Protein AF-A0A5N7BDW1-F1 (afdb_monomer_lite)

InterPro domains:
  IPR002591 Type I phosphodiesterase/nucleotide pyrophosphatase/phosphate transferase [PF01663] (7-92)
  IPR017850 Alkaline-phosphatase-like, core domain superfamily [G3DSA:3.40.720.10] (3-177)
  IPR017850 Alkaline-phosphatase-like, core domain superfamily [SSF53649] (9-164)
  IPR039527 GPI ethanolamine phosphate transferase 2 [PTHR23072] (12-207)

pLDDT: mean 79.61, std 21.6, range [23.84, 98.12]

Sequence (246 aa):
MFTNCSLEGSLDTNITASALDELHRDDWSVMVLHFPGIDHIGHMSGADSHLMAFKQKQMDDIVQKIYTSLEKEAHLSSTLFIVGGDHGMDQLGGHGGRSDPEISAAMLFISPHMKSINPGYESPTTPKGNMFDYYTVIKQVDLVPTIAGLLGVPIPSDSIGVFIPGLLPFWKDMVDRVQLILGNIKHLRALLCTNHRIADISDMVPEGACSPEGVGPSSYWDNLSQKALDKDFLADLFQVKSYRSK

Radius of gyration: 21.38 Å; chains: 1; bounding box: 46×64×48 Å

Secondary structure (DSSP, 8-state):
------SSTTHHHHHHHHHHHHHT-SS-S------THHHHHHHHH-TTSHHHHHHHHHHHHHHHHHHHHHHHSGGGTTPPEEEE-S----TTS--SSSSHHHH---EEEE-GGGGGT-----SS---SSSTT-SS----GGGHHHHHHHHHTPPPPTT------GGGGGGS--HHHHHHHHHHHHHHHHHHHHH-GGGGGGGGGS-TTTTSTTTS--THHHHHHHHHHH-HHHHHHHS--------

Structure (mmCIF, N/CA/C/O backbone):
data_AF-A0A5N7BDW1-F1
#
_entry.id   AF-A0A5N7BDW1-F1
#
loop_
_atom_site.group_PDB
_atom_site.id
_atom_site.type_symbol
_atom_site.label_atom_id
_atom_site.label_alt_id
_atom_site.label_comp_id
_atom_site.label_asym_id
_atom_site.label_entity_id
_atom_site.label_seq_id
_atom_site.pdbx_PDB_ins_code
_atom_site.Cartn_x
_atom_site.Cartn_y
_atom_site.Cartn_z
_atom_site.occupancy
_atom_site.B_iso_or_equiv
_atom_site.auth_seq_id
_atom_site.auth_comp_id
_atom_site.auth_asym_id
_atom_site.auth_atom_id
_atom_site.pdbx_PDB_model_num
ATOM 1 N N . MET A 1 1 ? 18.556 29.045 -22.785 1.00 24.84 1 MET A N 1
ATOM 2 C CA . MET A 1 1 ? 17.133 28.753 -23.042 1.00 24.84 1 MET A CA 1
ATOM 3 C C . MET A 1 1 ? 16.968 27.259 -22.819 1.00 24.84 1 MET A C 1
ATOM 5 O O . MET A 1 1 ? 17.222 26.487 -23.728 1.00 24.84 1 MET A O 1
ATOM 9 N N . PHE A 1 2 ? 16.734 26.856 -21.569 1.00 24.19 2 PHE A N 1
ATOM 10 C CA . PHE A 1 2 ? 16.484 25.458 -21.221 1.00 24.19 2 PHE A CA 1
ATOM 11 C C . PHE A 1 2 ? 14.978 25.264 -21.264 1.00 24.19 2 PHE A C 1
ATOM 13 O O . PHE A 1 2 ? 14.237 25.939 -20.551 1.00 24.19 2 PHE A O 1
ATOM 20 N N . THR A 1 3 ? 14.537 24.440 -22.202 1.00 23.84 3 THR A N 1
ATOM 21 C CA . THR A 1 3 ? 13.138 24.121 -22.434 1.00 23.84 3 THR A CA 1
ATOM 22 C C . THR A 1 3 ? 12.601 23.397 -21.209 1.00 23.84 3 THR A C 1
ATOM 24 O O . THR A 1 3 ? 13.077 22.329 -20.833 1.00 23.84 3 THR A O 1
ATOM 27 N N . ASN A 1 4 ? 11.627 24.035 -20.573 1.00 29.69 4 ASN A N 1
ATOM 28 C CA . ASN A 1 4 ? 10.822 23.491 -19.499 1.00 29.69 4 ASN A CA 1
ATOM 29 C C . ASN A 1 4 ? 10.109 22.241 -20.043 1.00 29.69 4 ASN A C 1
ATOM 31 O O . ASN A 1 4 ? 9.251 22.359 -20.919 1.00 29.69 4 ASN A O 1
ATOM 35 N N . CYS A 1 5 ? 10.497 21.048 -19.586 1.00 34.50 5 CYS A N 1
ATOM 36 C CA . CYS A 1 5 ? 9.789 19.810 -19.901 1.00 34.50 5 CYS A CA 1
ATOM 37 C C . CYS A 1 5 ? 8.516 19.761 -19.042 1.00 34.50 5 CYS A C 1
ATOM 39 O O . CYS A 1 5 ? 8.424 19.065 -18.037 1.00 34.50 5 CYS A O 1
ATOM 41 N N . SER A 1 6 ? 7.551 20.606 -19.396 1.00 36.50 6 SER A N 1
ATOM 42 C CA . SER A 1 6 ? 6.242 20.724 -18.756 1.00 36.50 6 SER A CA 1
ATOM 43 C C . SER A 1 6 ? 5.209 19.863 -19.481 1.00 36.50 6 SER A C 1
ATOM 45 O O . SER A 1 6 ? 4.187 20.387 -19.916 1.00 36.50 6 SER A O 1
ATOM 47 N N . LEU A 1 7 ? 5.471 18.563 -19.659 1.00 40.66 7 LEU A N 1
ATOM 48 C CA . LEU A 1 7 ? 4.503 17.674 -20.322 1.00 40.66 7 LEU A CA 1
ATOM 49 C C . LEU A 1 7 ? 3.941 16.533 -19.460 1.00 40.66 7 LEU A C 1
ATOM 51 O O . LEU A 1 7 ? 2.940 15.956 -19.855 1.00 40.66 7 LEU A O 1
ATOM 55 N N . GLU A 1 8 ? 4.424 16.323 -18.230 1.00 44.78 8 GLU A N 1
ATOM 56 C CA . GLU A 1 8 ? 3.825 15.352 -17.279 1.00 44.78 8 GLU A CA 1
ATOM 57 C C . GLU A 1 8 ? 3.753 15.839 -15.824 1.00 44.78 8 GLU A C 1
ATOM 59 O O . GLU A 1 8 ? 3.240 15.159 -14.938 1.00 44.78 8 GLU A O 1
ATOM 64 N N . GLY A 1 9 ? 4.218 17.061 -15.563 1.00 49.31 9 GLY A N 1
ATOM 65 C CA . GLY A 1 9 ? 4.138 17.689 -14.247 1.00 49.31 9 GLY A CA 1
ATOM 66 C C . GLY A 1 9 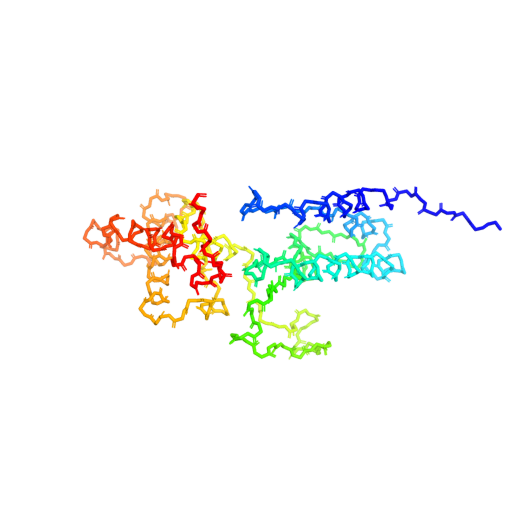? 2.739 18.177 -13.852 1.00 49.31 9 GLY A C 1
ATOM 67 O O . GLY A 1 9 ? 2.625 18.792 -12.800 1.00 49.31 9 GLY A O 1
ATOM 68 N N . SER A 1 10 ? 1.687 17.969 -14.655 1.00 66.94 10 SER A N 1
ATOM 69 C CA . SER A 1 10 ? 0.341 18.496 -14.369 1.00 66.94 10 SER A CA 1
ATOM 70 C C . SER A 1 10 ? -0.590 17.483 -13.702 1.00 66.94 10 SER A C 1
ATOM 72 O O . SER A 1 10 ? -1.275 17.852 -12.753 1.00 66.94 10 SER A O 1
ATOM 74 N N . LEU A 1 11 ? -0.611 16.219 -14.141 1.00 83.88 11 LEU A N 1
ATOM 75 C CA . LEU A 1 11 ? -1.581 15.246 -13.628 1.00 83.88 11 LEU A CA 1
ATOM 76 C C . LEU A 1 11 ? -1.271 14.850 -12.182 1.00 83.88 11 LEU A C 1
ATOM 78 O O . LEU A 1 11 ? -2.100 15.080 -11.307 1.00 83.88 11 LEU A O 1
ATOM 82 N N . ASP A 1 12 ? -0.057 14.368 -11.909 1.00 91.56 12 ASP A N 1
ATOM 83 C CA . ASP A 1 12 ? 0.344 13.995 -10.545 1.00 91.56 12 ASP A CA 1
ATOM 84 C C . ASP A 1 12 ? 0.305 15.195 -9.593 1.00 91.56 12 ASP A C 1
ATOM 86 O O . ASP A 1 12 ? -0.042 15.051 -8.423 1.00 91.56 12 ASP A O 1
ATOM 90 N N . THR A 1 13 ? 0.594 16.401 -10.089 1.00 91.56 13 THR A N 1
ATOM 91 C CA . THR A 1 13 ? 0.483 17.635 -9.298 1.00 91.56 13 THR A CA 1
ATOM 92 C C . THR A 1 13 ? -0.968 17.954 -8.953 1.00 91.56 13 THR A C 1
ATOM 94 O O . THR A 1 13 ? -1.250 18.292 -7.806 1.00 91.56 13 THR A O 1
ATOM 97 N N . ASN A 1 14 ? -1.900 17.803 -9.898 1.00 92.44 14 ASN A N 1
ATOM 98 C CA . ASN A 1 14 ? -3.327 18.007 -9.646 1.00 92.44 14 ASN A CA 1
ATOM 99 C C . ASN A 1 14 ? -3.883 16.963 -8.670 1.00 92.44 14 ASN A C 1
ATOM 101 O O . ASN A 1 14 ? -4.654 17.312 -7.775 1.00 92.44 14 ASN A O 1
ATOM 105 N N . ILE A 1 15 ? -3.464 15.702 -8.808 1.00 94.69 15 ILE A N 1
ATOM 106 C CA . ILE A 1 15 ? -3.823 14.626 -7.875 1.00 94.69 15 ILE A CA 1
ATOM 107 C C . ILE A 1 15 ? -3.263 14.937 -6.489 1.00 94.69 15 ILE A C 1
ATOM 109 O O . ILE A 1 15 ? -3.991 14.845 -5.509 1.00 94.69 15 ILE A O 1
ATOM 113 N N . THR A 1 16 ? -2.008 15.384 -6.407 1.00 95.50 16 THR A N 1
ATOM 114 C CA . THR A 1 16 ? -1.381 15.784 -5.141 1.00 95.50 16 THR A CA 1
ATOM 115 C C . THR A 1 16 ? -2.141 16.931 -4.485 1.00 95.50 16 THR A C 1
ATOM 117 O O . THR A 1 16 ? -2.438 16.849 -3.301 1.00 95.50 16 THR A O 1
ATOM 120 N N . ALA A 1 17 ? -2.476 17.988 -5.228 1.00 94.81 17 ALA A N 1
ATOM 121 C CA . ALA A 1 17 ? -3.223 19.122 -4.689 1.00 94.81 17 ALA A CA 1
ATOM 122 C C . ALA A 1 17 ? -4.596 18.683 -4.158 1.00 94.81 17 ALA A C 1
ATOM 124 O O . ALA A 1 17 ? -4.924 18.964 -3.011 1.00 94.81 17 ALA A O 1
ATOM 125 N N . SER A 1 18 ? -5.336 17.903 -4.952 1.00 94.94 18 SER A N 1
ATOM 126 C CA . SER A 1 18 ? -6.651 17.382 -4.556 1.00 94.94 18 SER A CA 1
ATOM 127 C C . SER A 1 18 ? -6.562 16.479 -3.325 1.00 94.94 18 SER A C 1
ATOM 129 O O . SER A 1 18 ? -7.391 16.578 -2.428 1.00 94.94 18 SER A O 1
ATOM 131 N N . ALA A 1 19 ? -5.541 15.619 -3.258 1.00 96.12 19 ALA A N 1
ATOM 132 C CA . ALA A 1 19 ? -5.315 14.744 -2.116 1.00 96.12 19 ALA A CA 1
ATOM 133 C C . ALA A 1 19 ? -5.014 15.547 -0.847 1.00 96.12 19 ALA A C 1
ATOM 135 O O . ALA A 1 19 ? -5.595 15.274 0.194 1.00 96.12 19 ALA A O 1
ATOM 136 N N . LEU A 1 20 ? -4.135 16.552 -0.922 1.00 96.56 20 LEU A N 1
ATOM 137 C CA . LEU A 1 20 ? -3.800 17.378 0.239 1.00 96.56 20 LEU A CA 1
ATOM 138 C C . LEU A 1 20 ? -5.007 18.168 0.754 1.00 96.56 20 LEU A C 1
ATOM 140 O O . LEU A 1 20 ? -5.185 18.248 1.965 1.00 96.56 20 LEU A O 1
ATOM 144 N N . ASP A 1 21 ? -5.853 18.679 -0.142 1.00 95.69 21 ASP A N 1
ATOM 145 C CA . ASP A 1 21 ? -7.100 19.345 0.241 1.00 95.69 21 ASP A CA 1
ATOM 146 C C . ASP A 1 21 ? -8.083 18.370 0.915 1.00 95.69 21 ASP A C 1
ATOM 148 O O . ASP A 1 21 ? -8.693 18.704 1.931 1.00 95.69 21 ASP A O 1
ATOM 152 N N . GLU A 1 22 ? -8.215 17.150 0.388 1.00 96.50 22 GLU A N 1
ATOM 153 C CA . GLU A 1 22 ? -9.136 16.133 0.908 1.00 96.50 22 GLU A CA 1
ATOM 154 C C . GLU A 1 22 ? -8.684 15.551 2.258 1.00 96.50 22 GLU A C 1
ATOM 156 O O . GLU A 1 22 ? -9.516 15.213 3.097 1.00 96.50 22 GLU A O 1
ATOM 161 N N . LEU A 1 23 ? -7.375 15.498 2.534 1.00 96.00 23 LEU A N 1
ATOM 162 C CA . LEU A 1 23 ? -6.853 15.070 3.840 1.00 96.00 23 LEU A CA 1
ATOM 163 C C . LEU A 1 23 ? -7.320 15.986 4.987 1.00 96.00 23 LEU A C 1
ATOM 165 O O . LEU A 1 23 ? -7.401 15.540 6.127 1.00 96.00 23 LEU A O 1
ATOM 169 N N . HIS A 1 24 ? -7.689 17.239 4.716 1.00 95.12 24 HIS A N 1
ATOM 170 C CA . HIS A 1 24 ? -8.261 18.118 5.741 1.00 95.12 24 HIS A CA 1
ATOM 171 C C . HIS A 1 24 ? -9.719 17.788 6.097 1.00 95.12 24 HIS A C 1
ATOM 173 O O . HIS A 1 24 ? -10.243 18.341 7.065 1.00 95.12 24 HIS A O 1
ATOM 179 N N . ARG A 1 25 ? -10.384 16.915 5.334 1.00 92.75 25 ARG A N 1
ATOM 180 C CA . ARG A 1 25 ? -11.758 16.473 5.596 1.00 92.75 25 ARG A CA 1
ATOM 181 C C . ARG A 1 25 ? -11.769 15.159 6.370 1.00 92.75 25 ARG A C 1
ATOM 183 O O . ARG A 1 25 ? -10.856 14.344 6.241 1.00 92.75 25 ARG A O 1
ATOM 190 N N . ASP A 1 26 ? -12.799 14.974 7.187 1.00 91.94 26 ASP A N 1
ATOM 191 C CA . ASP A 1 26 ? -13.012 13.813 8.059 1.00 91.94 26 ASP A CA 1
ATOM 192 C C . ASP A 1 26 ? -14.224 12.957 7.636 1.00 91.94 26 ASP A C 1
ATOM 194 O O . ASP A 1 26 ? -14.698 12.112 8.395 1.00 91.94 26 ASP A O 1
ATOM 198 N N . ASP A 1 27 ? -14.725 13.159 6.415 1.00 89.44 27 ASP A N 1
ATOM 199 C CA . ASP A 1 27 ? -15.930 12.529 5.867 1.00 89.44 27 ASP A CA 1
ATOM 200 C C . ASP A 1 27 ? -15.652 11.306 4.977 1.00 89.44 27 ASP A C 1
ATOM 202 O O . ASP A 1 27 ? -16.590 10.644 4.520 1.00 89.44 27 ASP A O 1
ATOM 206 N N . TRP A 1 28 ? -14.382 10.949 4.773 1.00 90.62 28 TRP A N 1
ATOM 207 C CA . TRP A 1 28 ? -13.973 9.752 4.045 1.00 90.62 28 TRP A CA 1
ATOM 208 C C . TRP A 1 28 ? -13.469 8.651 4.984 1.00 90.62 28 TRP A C 1
ATOM 210 O O . TRP A 1 28 ? -12.849 8.890 6.016 1.00 90.62 28 TRP A O 1
ATOM 220 N N . SER A 1 29 ? -13.723 7.398 4.600 1.00 84.75 29 SER A N 1
ATOM 221 C CA . SER A 1 29 ? -13.159 6.213 5.271 1.00 84.75 29 SER A CA 1
ATOM 222 C C . SER A 1 29 ? -12.118 5.488 4.416 1.00 84.75 29 SER A C 1
ATOM 224 O O . SER A 1 29 ? -11.314 4.724 4.939 1.00 84.75 29 SER A O 1
ATOM 226 N N . VAL A 1 30 ? -12.130 5.719 3.097 1.00 90.56 30 VAL A N 1
ATOM 227 C CA . VAL A 1 30 ? -11.169 5.165 2.135 1.00 90.56 30 VAL A CA 1
ATOM 228 C C . VAL A 1 30 ? -10.873 6.212 1.066 1.00 90.56 30 VAL A C 1
ATOM 230 O O . VAL A 1 30 ? -11.795 6.801 0.506 1.00 90.56 30 VAL A O 1
ATOM 233 N N . MET A 1 31 ? -9.591 6.391 0.748 1.00 94.56 31 MET A N 1
ATOM 234 C CA . MET A 1 31 ? -9.111 7.229 -0.349 1.00 94.56 31 MET A CA 1
ATOM 235 C C . MET A 1 31 ? -8.187 6.401 -1.245 1.00 94.56 31 MET A C 1
ATOM 237 O O . MET A 1 31 ? -7.290 5.719 -0.751 1.00 94.56 31 MET A O 1
ATOM 241 N N . VAL A 1 32 ? -8.399 6.463 -2.561 1.00 95.94 32 VAL A N 1
ATOM 242 C CA . VAL A 1 32 ? -7.556 5.787 -3.557 1.00 95.94 32 VAL A CA 1
ATOM 243 C C . VAL A 1 32 ? -6.961 6.838 -4.481 1.00 95.94 32 VAL A C 1
ATOM 245 O O . VAL A 1 32 ? -7.690 7.590 -5.124 1.00 95.94 32 VAL A O 1
ATOM 248 N N . LEU A 1 33 ? -5.632 6.877 -4.545 1.00 96.38 33 LEU A N 1
ATOM 249 C CA . LEU A 1 33 ? -4.870 7.798 -5.381 1.00 96.38 33 LEU A CA 1
ATOM 250 C C . LEU A 1 33 ? -4.056 6.985 -6.385 1.00 96.38 33 LEU A C 1
ATOM 252 O O . LEU A 1 33 ? -3.370 6.040 -6.003 1.00 96.38 33 LEU A O 1
ATOM 256 N N . HIS A 1 34 ? -4.123 7.356 -7.660 1.00 95.88 34 HIS A N 1
ATOM 257 C CA . HIS A 1 34 ? -3.405 6.677 -8.734 1.00 95.88 34 HIS A CA 1
ATOM 258 C C . HIS A 1 34 ? -2.509 7.675 -9.465 1.00 95.88 34 HIS A C 1
ATOM 260 O O . HIS A 1 34 ? -3.013 8.625 -10.053 1.00 95.88 34 HIS A O 1
ATOM 266 N N . PHE A 1 35 ? -1.196 7.453 -9.435 1.00 95.69 35 PHE A N 1
ATOM 267 C CA . PHE 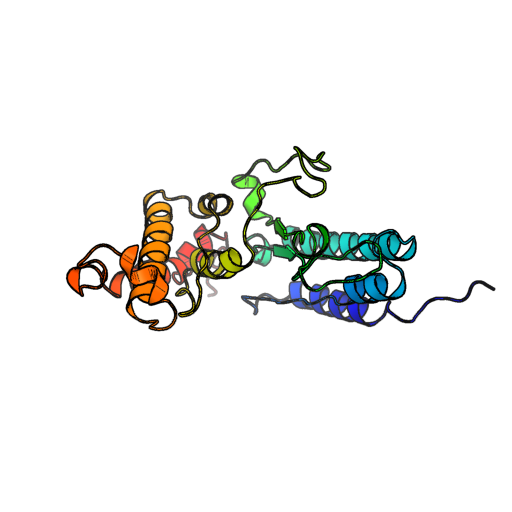A 1 35 ? -0.196 8.345 -10.025 1.00 95.69 35 PHE A CA 1
ATOM 268 C C . PHE A 1 35 ? 0.469 7.662 -11.232 1.00 95.69 35 PHE A C 1
ATOM 270 O O . PHE A 1 35 ? 1.361 6.836 -11.035 1.00 95.69 35 PHE A O 1
ATOM 277 N N . PRO A 1 36 ? 0.066 7.971 -12.478 1.00 94.31 36 PRO A N 1
ATOM 278 C CA . PRO A 1 36 ? 0.563 7.268 -13.666 1.00 94.31 36 PRO A CA 1
ATOM 279 C C . PRO A 1 36 ? 1.970 7.699 -14.104 1.00 94.31 36 PRO A C 1
ATOM 281 O O . PRO A 1 36 ? 2.561 7.092 -14.993 1.00 94.31 36 PRO A O 1
ATOM 284 N N . GLY A 1 37 ? 2.524 8.774 -13.538 1.00 93.38 37 GLY A N 1
ATOM 285 C CA . GLY A 1 37 ? 3.713 9.391 -14.113 1.00 93.38 37 GLY A CA 1
ATOM 286 C C . GLY A 1 37 ? 5.001 8.557 -14.028 1.00 93.38 37 GLY A C 1
ATOM 287 O O . GLY A 1 37 ? 5.887 8.769 -14.850 1.00 93.38 37 GLY A O 1
ATOM 288 N N . ILE A 1 38 ? 5.152 7.646 -13.054 1.00 93.94 38 ILE A N 1
ATOM 289 C CA . ILE A 1 38 ? 6.326 6.747 -13.021 1.00 93.94 38 ILE A CA 1
ATOM 290 C C . ILE A 1 38 ? 6.312 5.813 -14.233 1.00 93.94 38 ILE A C 1
ATOM 292 O O . ILE A 1 38 ? 7.341 5.668 -14.890 1.00 93.94 38 ILE A O 1
ATOM 296 N N . ASP A 1 39 ? 5.155 5.229 -14.545 1.00 94.81 39 ASP A N 1
ATOM 297 C CA . ASP A 1 39 ? 5.005 4.301 -15.664 1.00 94.81 39 ASP A CA 1
ATOM 298 C C . ASP A 1 39 ? 5.300 4.990 -17.003 1.00 94.81 39 ASP A C 1
ATOM 300 O O . ASP A 1 39 ? 6.122 4.525 -17.794 1.00 94.81 39 ASP A O 1
ATOM 304 N N . HIS A 1 40 ? 4.739 6.185 -17.204 1.00 93.94 40 HIS A N 1
ATOM 305 C CA . HIS A 1 40 ? 4.934 6.939 -18.439 1.00 93.94 40 HIS A CA 1
ATOM 306 C C . HIS A 1 40 ? 6.408 7.309 -18.685 1.00 93.94 40 HIS A C 1
ATOM 308 O O . HIS A 1 40 ? 6.945 7.038 -19.764 1.00 93.94 40 HIS A O 1
ATOM 314 N N . ILE A 1 41 ? 7.099 7.857 -17.676 1.00 94.12 41 ILE A N 1
ATOM 315 C CA . ILE A 1 41 ? 8.536 8.161 -17.780 1.00 94.12 41 ILE A CA 1
ATOM 316 C C . ILE A 1 41 ? 9.354 6.888 -18.011 1.00 94.12 41 ILE A C 1
ATOM 318 O O . ILE A 1 41 ? 10.318 6.906 -18.786 1.00 94.12 41 ILE A O 1
ATOM 322 N N . GLY A 1 42 ? 8.966 5.790 -17.366 1.00 94.81 42 GLY A N 1
ATOM 323 C CA . GLY A 1 42 ? 9.574 4.481 -17.538 1.00 94.81 42 GLY A CA 1
ATOM 324 C C . GLY A 1 42 ? 9.500 3.985 -18.978 1.00 94.81 42 GLY A C 1
ATOM 325 O O . GLY A 1 42 ? 10.541 3.745 -19.587 1.00 94.81 42 GLY A O 1
ATOM 326 N N . HIS A 1 43 ? 8.308 3.952 -19.571 1.00 95.19 43 HIS A N 1
ATOM 327 C CA . HIS A 1 43 ? 8.113 3.613 -20.982 1.00 95.19 43 HIS A CA 1
ATOM 328 C C . HIS A 1 43 ? 8.872 4.528 -21.945 1.00 95.19 43 HIS A C 1
ATOM 330 O O . HIS A 1 43 ? 9.388 4.078 -22.967 1.00 95.19 43 HIS A O 1
ATOM 336 N N . MET A 1 44 ? 8.937 5.825 -21.642 1.00 93.81 44 MET A N 1
ATOM 337 C CA . MET A 1 44 ? 9.594 6.797 -22.511 1.00 93.81 44 MET A CA 1
ATOM 338 C C . MET A 1 44 ? 11.119 6.694 -22.510 1.00 93.81 44 MET A C 1
ATOM 340 O O . MET A 1 44 ? 11.750 7.027 -23.514 1.00 93.81 44 MET A O 1
ATOM 344 N N . SER A 1 45 ? 11.724 6.342 -21.375 1.00 93.19 45 SER A N 1
ATOM 345 C CA . SER A 1 45 ? 13.162 6.558 -21.166 1.00 93.19 45 SER A CA 1
ATOM 346 C C . SER A 1 45 ? 13.922 5.392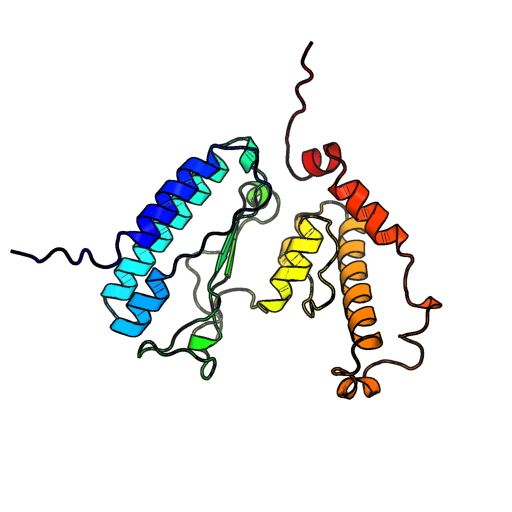 -20.539 1.00 93.19 45 SER A C 1
ATOM 348 O O . SER A 1 45 ? 15.152 5.442 -20.511 1.00 93.19 45 SER A O 1
ATOM 350 N N . GLY A 1 46 ? 13.226 4.348 -20.093 1.00 93.94 46 GLY A N 1
ATOM 351 C CA . GLY A 1 46 ? 13.788 3.218 -19.361 1.00 93.94 46 GLY A CA 1
ATOM 352 C C . GLY A 1 46 ? 13.906 3.472 -17.857 1.00 93.94 46 GLY A C 1
ATOM 353 O O . GLY A 1 46 ? 13.944 4.616 -17.393 1.00 93.94 46 GLY A O 1
ATOM 354 N N . ALA A 1 47 ? 13.987 2.387 -17.085 1.00 92.38 47 ALA A N 1
ATOM 355 C CA . ALA A 1 47 ? 14.035 2.439 -15.622 1.00 92.38 47 ALA A CA 1
ATOM 356 C C . ALA A 1 47 ? 15.328 3.077 -15.070 1.00 92.38 47 ALA A C 1
ATOM 358 O O . ALA A 1 47 ? 15.298 3.709 -14.018 1.00 92.38 47 ALA A O 1
ATOM 359 N N . ASP A 1 48 ? 16.442 2.978 -15.801 1.00 92.69 48 ASP A N 1
ATOM 360 C CA . ASP A 1 48 ? 17.750 3.511 -15.380 1.00 92.69 48 ASP A CA 1
ATOM 361 C C . ASP A 1 48 ? 18.010 4.947 -15.880 1.00 92.69 48 ASP A C 1
ATOM 363 O O . ASP A 1 48 ? 19.128 5.470 -15.812 1.00 92.69 48 ASP A O 1
ATOM 367 N N . SER A 1 49 ? 16.990 5.611 -16.428 1.00 94.19 49 SER A N 1
ATOM 368 C CA . SER A 1 49 ? 17.145 6.947 -16.990 1.00 94.19 49 SER A CA 1
ATOM 369 C C . SER A 1 49 ? 17.281 8.023 -15.911 1.00 94.19 49 SER A C 1
ATOM 371 O O . SER A 1 49 ? 16.699 7.960 -14.827 1.00 94.19 49 SER A O 1
ATOM 373 N N . HIS A 1 50 ? 17.991 9.105 -16.239 1.00 94.38 50 HIS A N 1
ATOM 374 C CA . HIS A 1 50 ? 18.035 10.289 -15.374 1.00 94.38 50 HIS A CA 1
ATOM 375 C C . HIS A 1 50 ? 16.637 10.889 -15.123 1.00 94.38 50 HIS A C 1
ATOM 377 O O . HIS A 1 50 ? 16.405 11.468 -14.063 1.00 94.38 50 HIS A O 1
ATOM 383 N N . LEU A 1 51 ? 15.704 10.742 -16.075 1.00 93.94 51 LEU A N 1
ATOM 384 C CA . LEU A 1 51 ? 14.321 11.201 -15.931 1.00 93.94 51 LEU A CA 1
ATOM 385 C C . LEU A 1 51 ? 13.573 10.380 -14.877 1.00 93.94 51 LEU A C 1
ATOM 387 O O . LEU A 1 51 ? 12.826 10.959 -14.086 1.00 93.94 51 LEU A O 1
ATOM 391 N N . MET A 1 52 ? 13.823 9.068 -14.809 1.00 94.81 52 MET A N 1
ATOM 392 C CA . MET A 1 52 ? 13.244 8.194 -13.790 1.00 94.81 52 MET A CA 1
ATOM 393 C C . MET A 1 52 ? 13.658 8.635 -12.385 1.00 94.81 52 MET A C 1
ATOM 395 O O . MET A 1 52 ? 12.806 8.761 -11.511 1.00 94.81 52 MET A O 1
ATOM 399 N N . ALA A 1 53 ? 14.933 8.973 -12.171 1.00 94.50 53 ALA A N 1
ATOM 400 C CA . ALA A 1 53 ? 15.404 9.453 -10.870 1.00 94.50 53 ALA A CA 1
ATOM 401 C C . ALA A 1 53 ? 14.684 10.740 -10.418 1.00 94.50 53 ALA A C 1
ATOM 403 O O . ALA A 1 53 ? 14.245 10.843 -9.270 1.00 94.50 53 ALA A O 1
ATOM 404 N N . PHE A 1 54 ? 14.498 11.713 -11.322 1.00 94.88 54 PHE A N 1
ATOM 405 C CA . PHE A 1 54 ? 13.718 12.919 -11.018 1.00 94.88 54 PHE A CA 1
ATOM 406 C C . PHE A 1 54 ? 12.257 12.592 -10.698 1.00 94.88 54 PHE A C 1
ATOM 408 O O . PHE A 1 54 ? 11.675 13.183 -9.785 1.00 94.88 54 PHE A O 1
ATOM 415 N N . LYS A 1 55 ? 11.668 11.634 -11.419 1.00 94.56 55 LYS A N 1
ATOM 416 C CA . LYS A 1 55 ? 10.278 11.236 -11.219 1.00 94.56 55 LYS A CA 1
ATOM 417 C C . LYS A 1 55 ? 10.061 10.485 -9.906 1.00 94.56 55 LYS A C 1
ATOM 419 O O . LYS A 1 55 ? 9.129 10.800 -9.172 1.00 94.56 55 LYS A O 1
ATOM 424 N N . GLN A 1 56 ? 10.953 9.563 -9.560 1.00 95.06 56 GLN A N 1
ATOM 425 C CA . GLN A 1 56 ? 10.957 8.882 -8.266 1.00 95.06 56 GLN A CA 1
ATOM 426 C C . GLN A 1 56 ? 11.114 9.880 -7.117 1.00 95.06 56 GLN A C 1
ATOM 428 O O . GLN A 1 56 ? 10.406 9.767 -6.119 1.00 95.06 56 GLN A O 1
ATOM 433 N N . LYS A 1 57 ? 11.958 10.912 -7.278 1.00 96.19 57 LYS A N 1
ATOM 434 C CA . LYS A 1 57 ? 12.081 11.967 -6.266 1.00 96.19 57 LYS A CA 1
ATOM 435 C C . LYS A 1 57 ? 10.788 12.766 -6.091 1.00 96.19 57 LYS A C 1
ATOM 437 O O . LYS A 1 57 ? 10.409 13.064 -4.963 1.00 96.19 57 LYS A O 1
ATOM 442 N N . GLN A 1 58 ? 10.082 13.068 -7.182 1.00 95.69 58 GLN A N 1
ATOM 443 C CA . GLN A 1 58 ? 8.759 13.691 -7.101 1.00 95.69 58 GLN A CA 1
ATOM 444 C C . GLN A 1 58 ? 7.772 12.815 -6.313 1.00 95.69 58 GLN A C 1
ATOM 446 O O . GLN A 1 58 ? 7.033 13.338 -5.481 1.00 95.69 58 GLN A O 1
ATOM 451 N N . MET A 1 59 ? 7.761 11.500 -6.551 1.00 96.12 59 MET A N 1
ATOM 452 C CA . MET A 1 59 ? 6.871 10.584 -5.832 1.00 96.12 59 MET A CA 1
ATOM 453 C C . MET A 1 59 ? 7.221 10.459 -4.347 1.00 96.12 59 MET A C 1
ATOM 455 O O . MET A 1 59 ? 6.318 10.484 -3.513 1.00 96.12 59 MET A O 1
ATOM 459 N N . ASP A 1 60 ? 8.509 10.402 -4.011 1.00 96.94 60 ASP A N 1
ATOM 460 C CA . ASP A 1 60 ? 9.009 10.452 -2.631 1.00 96.94 60 ASP A CA 1
ATOM 461 C C . ASP A 1 60 ? 8.523 11.719 -1.899 1.00 96.94 60 ASP A C 1
ATOM 463 O O . ASP A 1 60 ? 7.956 11.637 -0.808 1.00 96.94 60 ASP A O 1
ATOM 467 N N . ASP A 1 61 ? 8.620 12.889 -2.543 1.00 97.56 61 ASP A N 1
ATOM 468 C CA . ASP A 1 61 ? 8.127 14.154 -1.982 1.00 97.56 61 ASP A CA 1
ATOM 469 C C . ASP A 1 61 ? 6.600 14.147 -1.763 1.00 97.56 61 ASP A C 1
ATOM 471 O O . ASP A 1 61 ? 6.101 14.743 -0.804 1.00 97.56 61 ASP A O 1
ATOM 475 N N . ILE A 1 62 ? 5.833 13.495 -2.644 1.00 96.81 62 ILE A N 1
ATOM 476 C CA . ILE A 1 62 ? 4.373 13.353 -2.505 1.00 96.81 62 ILE A CA 1
ATOM 477 C C . ILE A 1 62 ? 4.036 12.455 -1.311 1.00 96.81 62 ILE A C 1
ATOM 479 O O . ILE A 1 62 ? 3.221 12.843 -0.470 1.00 96.81 62 ILE A O 1
ATOM 483 N N . VAL A 1 63 ? 4.691 11.295 -1.195 1.00 97.69 63 VAL A N 1
ATOM 484 C CA . VAL A 1 63 ? 4.522 10.374 -0.060 1.00 97.69 63 VAL A CA 1
ATOM 485 C C . VAL A 1 63 ? 4.841 11.085 1.254 1.00 97.69 63 VAL A C 1
ATOM 487 O O . VAL A 1 63 ? 4.054 11.001 2.200 1.00 97.69 63 VAL A O 1
ATOM 490 N N . GLN A 1 64 ? 5.934 11.853 1.301 1.00 97.94 64 GLN A N 1
ATOM 491 C CA . GLN A 1 64 ? 6.311 12.633 2.478 1.00 97.94 64 GLN A CA 1
ATOM 492 C C . GLN A 1 64 ? 5.233 13.654 2.864 1.00 97.94 64 GLN A C 1
ATOM 494 O O . GLN A 1 64 ? 4.900 13.773 4.046 1.00 97.94 64 GLN A O 1
ATOM 499 N N . LYS A 1 65 ? 4.672 14.389 1.896 1.00 98.12 65 LYS A N 1
ATOM 500 C CA . LYS A 1 65 ? 3.613 15.379 2.152 1.00 98.12 65 LYS A CA 1
ATOM 501 C C . LYS A 1 65 ? 2.348 14.728 2.704 1.00 98.12 65 LYS A C 1
ATOM 503 O O . LYS A 1 65 ? 1.846 15.199 3.720 1.00 98.12 65 LYS A O 1
ATOM 508 N N . ILE A 1 66 ? 1.881 13.641 2.084 1.00 98.12 66 ILE A N 1
ATOM 509 C CA . ILE A 1 66 ? 0.695 12.904 2.544 1.00 98.12 66 ILE A CA 1
ATOM 510 C C . ILE A 1 66 ? 0.921 12.403 3.968 1.00 98.12 66 ILE A C 1
ATOM 512 O O . ILE A 1 66 ? 0.132 12.712 4.856 1.00 98.12 66 ILE A O 1
ATOM 516 N N . TYR A 1 67 ? 2.030 11.701 4.217 1.00 97.50 67 TYR A N 1
ATOM 517 C CA . TYR A 1 67 ? 2.321 11.154 5.540 1.00 97.50 67 TYR A CA 1
ATOM 518 C C . TYR A 1 67 ? 2.449 12.250 6.610 1.00 97.50 67 TYR A C 1
ATOM 520 O O . TYR A 1 67 ? 1.931 12.099 7.713 1.00 97.50 67 TYR A O 1
ATOM 528 N N . THR A 1 68 ? 3.050 13.393 6.268 1.00 97.75 68 THR A N 1
ATOM 529 C CA . THR A 1 68 ? 3.118 14.559 7.164 1.00 97.75 68 THR A CA 1
ATOM 530 C C . THR A 1 68 ? 1.726 15.080 7.531 1.00 97.75 68 THR A C 1
ATOM 532 O O . THR A 1 68 ? 1.514 15.485 8.674 1.00 97.75 68 THR A O 1
ATOM 535 N N . SER A 1 69 ? 0.770 15.084 6.598 1.00 97.00 69 SER A N 1
ATOM 536 C CA . SER A 1 69 ? -0.621 15.442 6.902 1.00 97.00 69 SER A CA 1
ATOM 537 C C . SER A 1 69 ? -1.268 14.422 7.841 1.00 97.00 69 SER A C 1
ATOM 539 O O . SER A 1 69 ? -1.906 14.832 8.807 1.00 97.00 69 SER A O 1
ATOM 541 N N . LEU A 1 70 ? -1.026 13.117 7.647 1.00 96.31 70 LEU A N 1
ATOM 542 C CA . LEU A 1 70 ? -1.523 12.074 8.562 1.00 96.31 70 LEU A CA 1
ATOM 543 C C . LEU A 1 70 ? -1.015 12.259 9.999 1.00 96.31 70 LEU A C 1
ATOM 545 O O . LEU A 1 70 ? -1.726 11.960 10.954 1.00 96.31 70 LEU A O 1
ATOM 549 N N . GLU A 1 71 ? 0.221 12.736 10.167 1.00 95.38 71 GLU A N 1
ATOM 550 C CA . GLU A 1 71 ? 0.795 13.007 11.490 1.00 95.38 71 GLU A CA 1
ATOM 551 C C . GLU A 1 71 ? 0.254 14.284 12.145 1.00 95.38 71 GLU A C 1
ATOM 553 O O . GLU A 1 71 ? 0.241 14.377 13.374 1.00 95.38 71 GLU A O 1
ATOM 558 N N . LYS A 1 72 ? -0.146 15.281 11.349 1.00 95.81 72 LYS A N 1
ATOM 559 C CA . LYS A 1 72 ? -0.604 16.589 11.841 1.00 95.81 72 LYS A CA 1
ATOM 560 C C . LYS A 1 72 ? -2.087 16.608 12.178 1.00 95.81 72 LYS A C 1
ATOM 562 O O . LYS A 1 72 ? -2.473 17.242 13.159 1.00 95.81 72 LYS A O 1
ATOM 567 N N . GLU A 1 73 ? -2.898 15.951 11.363 1.00 93.81 73 GLU A N 1
ATOM 568 C CA . GLU A 1 73 ? -4.348 15.976 11.491 1.00 93.81 73 GLU A CA 1
ATOM 569 C C . GLU A 1 73 ? -4.812 14.887 12.464 1.00 93.81 73 GLU A C 1
ATOM 571 O O . GLU A 1 73 ? -4.597 13.692 12.253 1.00 93.81 73 GLU A O 1
ATOM 576 N N . ALA A 1 74 ? -5.449 15.291 13.565 1.00 92.31 74 ALA A N 1
ATOM 577 C CA . ALA A 1 74 ? -5.781 14.376 14.658 1.00 92.31 74 ALA A CA 1
ATOM 578 C C . ALA A 1 74 ? -6.709 13.227 14.218 1.00 92.31 74 ALA A C 1
ATOM 580 O O . ALA A 1 74 ? -6.534 12.093 14.678 1.00 92.31 74 ALA A O 1
ATOM 581 N N . HIS A 1 75 ? -7.649 13.497 13.302 1.00 92.94 75 HIS A N 1
ATOM 582 C CA . HIS A 1 75 ? -8.566 12.491 12.754 1.00 92.94 75 HIS A CA 1
ATOM 583 C C . HIS A 1 75 ? -7.861 11.444 11.884 1.00 92.94 75 HIS A C 1
ATOM 585 O O . HIS A 1 75 ? -8.400 10.360 11.694 1.00 92.94 75 HIS A O 1
ATOM 591 N N . LEU A 1 76 ? -6.639 11.723 11.416 1.00 94.19 76 LEU A N 1
ATOM 592 C CA . LEU A 1 76 ? -5.861 10.835 10.548 1.00 94.19 76 LEU A CA 1
ATOM 593 C C . LEU A 1 76 ? -4.784 10.030 11.273 1.00 94.19 76 LEU A C 1
ATOM 595 O O . LEU A 1 76 ? -4.161 9.169 10.651 1.00 94.19 76 LEU A O 1
ATOM 599 N N . SER A 1 77 ? -4.592 10.242 12.580 1.00 91.19 77 SER A N 1
ATOM 600 C CA . SER A 1 77 ? -3.571 9.572 13.415 1.00 91.19 77 SER A CA 1
ATOM 601 C C . SER A 1 77 ? -3.597 8.036 13.362 1.00 91.19 77 SER A C 1
ATOM 603 O O . SER A 1 77 ? -2.667 7.344 13.779 1.00 91.19 77 SER A O 1
ATOM 605 N N . SER A 1 78 ? -4.690 7.511 12.842 1.00 88.62 78 SER A N 1
ATOM 606 C CA . SER A 1 78 ? -5.097 6.129 12.837 1.00 88.62 78 SER A CA 1
ATOM 607 C C . SER A 1 78 ? -5.114 5.527 11.419 1.00 88.62 78 SER A C 1
ATOM 609 O O . SER A 1 78 ? -5.207 4.317 11.238 1.00 88.62 78 SER A O 1
ATOM 611 N N . THR A 1 79 ? -4.943 6.369 10.398 1.00 93.44 79 THR A N 1
ATOM 612 C CA . THR A 1 79 ? -4.990 5.984 8.987 1.00 93.44 79 THR A CA 1
ATOM 613 C C . THR A 1 79 ? -3.849 5.030 8.649 1.00 93.44 79 THR A C 1
ATOM 615 O O . THR A 1 79 ? -2.688 5.278 8.991 1.00 93.44 79 THR A O 1
ATOM 618 N N . LEU A 1 80 ? -4.170 3.950 7.934 1.00 94.06 80 LEU A N 1
ATOM 619 C CA . LEU A 1 80 ? -3.185 3.119 7.251 1.00 94.06 80 LEU A CA 1
ATOM 620 C C . LEU A 1 80 ? -2.978 3.658 5.835 1.00 94.06 80 LEU A C 1
ATOM 622 O O . LEU A 1 80 ? -3.897 3.647 5.021 1.00 94.06 80 LEU A O 1
ATOM 626 N N . PHE A 1 81 ? -1.759 4.094 5.539 1.00 96.75 81 PHE A N 1
ATOM 627 C CA . PHE A 1 81 ? -1.359 4.542 4.215 1.00 96.75 81 PHE A CA 1
ATOM 628 C C . PHE A 1 81 ? -0.544 3.453 3.519 1.00 96.75 81 PHE A C 1
ATOM 630 O O . PHE A 1 81 ? 0.486 2.994 4.020 1.00 96.75 81 PHE A O 1
ATOM 637 N N . ILE A 1 82 ? -1.053 3.020 2.369 1.00 97.06 82 ILE A N 1
ATOM 638 C CA . ILE A 1 82 ? -0.490 1.946 1.556 1.00 97.06 82 ILE A CA 1
ATOM 639 C C . ILE A 1 82 ? 0.025 2.580 0.269 1.00 97.06 82 ILE A C 1
ATOM 641 O O . ILE A 1 82 ? -0.742 3.197 -0.468 1.00 97.06 82 ILE A O 1
ATOM 645 N N . VAL A 1 83 ? 1.320 2.436 0.008 1.00 97.50 83 VAL A N 1
ATOM 646 C CA . VAL A 1 83 ? 1.981 2.940 -1.201 1.00 97.50 83 VAL A CA 1
ATOM 647 C C . VAL A 1 83 ? 2.545 1.750 -1.953 1.00 97.50 83 VAL A C 1
ATOM 649 O O . VAL A 1 83 ? 3.276 0.956 -1.372 1.00 97.50 83 VAL A O 1
ATOM 652 N N . GLY A 1 84 ? 2.244 1.610 -3.237 1.00 95.94 84 GLY A N 1
ATOM 653 C CA . GLY A 1 84 ? 2.837 0.543 -4.031 1.00 95.94 84 GLY A CA 1
ATOM 654 C C . GLY A 1 84 ? 2.555 0.667 -5.517 1.00 95.94 84 GLY A C 1
ATOM 655 O O . GLY A 1 84 ? 1.749 1.500 -5.932 1.00 95.94 84 GLY A O 1
ATOM 656 N N . GLY A 1 85 ? 3.248 -0.163 -6.292 1.00 95.56 85 GLY A N 1
ATOM 657 C CA . GLY A 1 85 ? 3.002 -0.355 -7.719 1.00 95.56 85 GLY A CA 1
ATOM 658 C C . GLY A 1 85 ? 2.121 -1.575 -7.974 1.00 95.56 85 GLY A C 1
ATOM 659 O O . GLY A 1 85 ? 2.161 -2.558 -7.230 1.00 95.56 85 GLY A O 1
ATOM 660 N N . ASP A 1 86 ? 1.339 -1.518 -9.042 1.00 94.75 86 ASP A N 1
ATOM 661 C CA . ASP A 1 86 ? 0.647 -2.664 -9.631 1.00 94.75 86 ASP A CA 1
ATOM 662 C C . ASP A 1 86 ? 1.616 -3.582 -10.392 1.00 94.75 86 ASP A C 1
ATOM 664 O O . ASP A 1 86 ? 1.445 -4.799 -10.383 1.00 94.75 86 ASP A O 1
ATOM 668 N N . HIS A 1 87 ? 2.689 -3.031 -10.954 1.00 95.94 87 HIS A N 1
ATOM 669 C CA . HIS A 1 87 ? 3.799 -3.783 -11.530 1.00 95.94 87 HIS A CA 1
ATOM 670 C C . HIS A 1 87 ? 5.144 -3.073 -11.318 1.00 95.94 87 HIS A C 1
ATOM 672 O O . HIS A 1 87 ? 5.218 -1.946 -10.823 1.00 95.94 87 HIS A O 1
ATOM 678 N N . GLY A 1 88 ? 6.226 -3.775 -11.645 1.00 94.56 88 GLY A N 1
ATOM 679 C CA . GLY A 1 88 ? 7.543 -3.179 -11.839 1.00 94.56 88 GLY A CA 1
ATOM 680 C C . GLY A 1 88 ? 7.833 -2.956 -13.326 1.00 94.56 88 GLY A C 1
ATOM 681 O O . GLY A 1 88 ? 6.921 -2.935 -14.152 1.00 94.56 88 GLY A O 1
ATOM 682 N N . MET A 1 89 ? 9.102 -2.785 -13.685 1.00 94.50 89 MET A N 1
ATOM 683 C CA . MET A 1 89 ? 9.506 -2.468 -15.056 1.00 94.50 89 MET A CA 1
ATOM 684 C C . MET A 1 89 ? 10.930 -2.946 -15.334 1.00 94.50 89 MET A C 1
ATOM 686 O O . MET A 1 89 ? 11.784 -2.915 -14.448 1.00 94.50 89 MET A O 1
ATOM 690 N N . ASP A 1 90 ? 11.192 -3.380 -16.563 1.00 93.38 90 ASP A N 1
ATOM 691 C CA . ASP A 1 90 ? 12.538 -3.704 -17.023 1.00 93.38 90 ASP A CA 1
ATOM 692 C C . ASP A 1 90 ? 13.362 -2.444 -17.365 1.00 93.38 90 ASP A C 1
ATOM 694 O O . ASP A 1 90 ? 12.876 -1.310 -17.388 1.00 93.38 90 ASP A O 1
ATOM 698 N N . GLN A 1 91 ? 14.649 -2.642 -17.653 1.00 92.31 91 GLN A N 1
ATOM 699 C CA . GLN A 1 91 ? 15.581 -1.547 -17.947 1.00 92.31 91 GLN A CA 1
ATOM 700 C C . GLN A 1 91 ? 15.203 -0.724 -19.187 1.00 92.31 91 GLN A C 1
ATOM 702 O O . GLN A 1 91 ? 15.547 0.455 -19.264 1.00 92.31 91 GLN A O 1
ATOM 707 N N . LEU A 1 92 ? 14.503 -1.325 -20.153 1.00 92.75 92 LEU A N 1
ATOM 708 C CA . LEU A 1 92 ? 14.088 -0.689 -21.404 1.00 92.75 92 LEU A CA 1
ATOM 709 C C . LEU A 1 92 ? 12.717 -0.017 -21.299 1.00 92.75 92 LEU A C 1
ATOM 711 O O . LEU A 1 92 ? 12.241 0.538 -22.287 1.00 92.75 92 LEU A O 1
ATOM 715 N N . GLY A 1 93 ? 12.096 -0.045 -20.121 1.00 92.69 93 GLY A N 1
ATOM 716 C CA . GLY A 1 93 ? 10.777 0.527 -19.916 1.00 92.69 93 GLY A CA 1
ATOM 717 C C . GLY A 1 93 ? 9.640 -0.442 -20.235 1.00 92.69 93 GLY A C 1
ATOM 718 O O . GLY A 1 93 ? 8.509 -0.010 -20.417 1.00 92.69 93 GLY A O 1
ATOM 719 N N . GLY A 1 94 ? 9.920 -1.737 -20.383 1.00 92.50 94 GLY A N 1
ATOM 720 C CA . GLY A 1 94 ? 8.922 -2.773 -20.625 1.00 92.50 94 GLY A CA 1
ATOM 721 C C . GLY A 1 94 ? 8.313 -3.314 -19.334 1.00 92.50 94 GLY A C 1
ATOM 722 O O . GLY A 1 94 ? 8.965 -3.372 -18.293 1.00 92.50 94 GLY A O 1
ATOM 723 N N . HIS A 1 95 ? 7.060 -3.752 -19.410 1.00 93.38 95 HIS A N 1
ATOM 724 C CA . HIS A 1 95 ? 6.413 -4.562 -18.382 1.00 93.38 95 HIS A CA 1
ATOM 725 C C . HIS A 1 95 ? 5.423 -5.547 -19.031 1.00 93.38 95 HIS A C 1
ATOM 727 O O . HIS A 1 95 ? 5.144 -5.480 -20.232 1.00 93.38 95 HIS A O 1
ATOM 733 N N . GLY A 1 96 ? 4.907 -6.499 -18.254 1.00 91.31 96 GLY A N 1
ATOM 734 C CA . GLY A 1 96 ? 4.155 -7.650 -18.773 1.00 91.31 96 GLY A CA 1
ATOM 735 C C . GLY A 1 96 ? 4.384 -8.949 -17.996 1.00 91.31 96 GLY A C 1
ATOM 736 O O . GLY A 1 96 ? 3.720 -9.949 -18.262 1.00 91.31 96 GLY A O 1
ATOM 737 N N . GLY A 1 97 ? 5.301 -8.930 -17.027 1.00 88.31 97 GLY A N 1
ATOM 738 C CA . GLY A 1 97 ? 5.476 -9.979 -16.024 1.00 88.31 97 GLY A CA 1
ATOM 739 C C . GLY A 1 97 ? 6.419 -11.096 -16.460 1.00 88.31 97 GLY A C 1
ATOM 740 O O . GLY A 1 97 ? 6.268 -12.238 -16.027 1.00 88.31 97 GLY A O 1
ATOM 741 N N . ARG A 1 98 ? 7.364 -10.795 -17.358 1.00 87.62 98 ARG A N 1
ATOM 742 C CA . ARG A 1 98 ? 8.275 -11.791 -17.946 1.00 87.62 98 ARG A CA 1
ATOM 743 C C . ARG A 1 98 ? 9.605 -11.898 -17.209 1.00 87.62 98 ARG A C 1
ATOM 745 O O . ARG A 1 98 ? 10.341 -12.854 -17.447 1.00 87.62 98 ARG A O 1
ATOM 752 N N . SER A 1 99 ? 9.912 -10.940 -16.342 1.00 90.62 99 SER A N 1
ATOM 753 C CA . SER A 1 99 ? 11.172 -10.860 -15.614 1.00 90.62 99 SER A CA 1
ATOM 754 C C . SER A 1 99 ? 10.980 -10.387 -14.175 1.00 90.62 99 SER A C 1
ATOM 756 O O . SER A 1 99 ? 9.975 -9.756 -13.844 1.00 90.62 99 SER A O 1
ATOM 758 N N . ASP A 1 100 ? 11.965 -10.681 -13.321 1.00 91.44 100 ASP A N 1
ATOM 759 C CA . ASP A 1 100 ? 11.954 -10.293 -11.906 1.00 91.44 100 ASP A CA 1
ATOM 760 C C . ASP A 1 100 ? 11.713 -8.784 -11.692 1.00 91.44 100 ASP A C 1
ATOM 762 O O . ASP A 1 100 ? 10.860 -8.463 -10.861 1.00 91.44 100 ASP A O 1
ATOM 766 N N . PRO A 1 101 ? 12.351 -7.851 -12.438 1.00 92.31 101 PRO A N 1
ATOM 767 C CA . PRO A 1 101 ? 12.057 -6.420 -12.323 1.00 92.31 101 PRO A CA 1
ATOM 768 C C . PRO A 1 101 ? 10.600 -6.055 -12.624 1.00 92.31 101 PRO A C 1
ATOM 770 O O . PRO A 1 101 ? 10.080 -5.120 -12.029 1.00 92.31 101 PRO A O 1
ATOM 773 N N . GLU A 1 102 ? 9.924 -6.780 -13.522 1.00 94.12 102 GLU A N 1
ATOM 774 C CA . GLU A 1 102 ? 8.537 -6.495 -13.916 1.00 94.12 102 GLU A CA 1
ATOM 775 C C . GLU A 1 102 ? 7.510 -6.980 -12.886 1.00 94.12 102 GLU A C 1
ATOM 777 O O . GLU A 1 102 ? 6.437 -6.392 -12.767 1.00 94.12 102 GLU A O 1
ATOM 782 N N . ILE A 1 1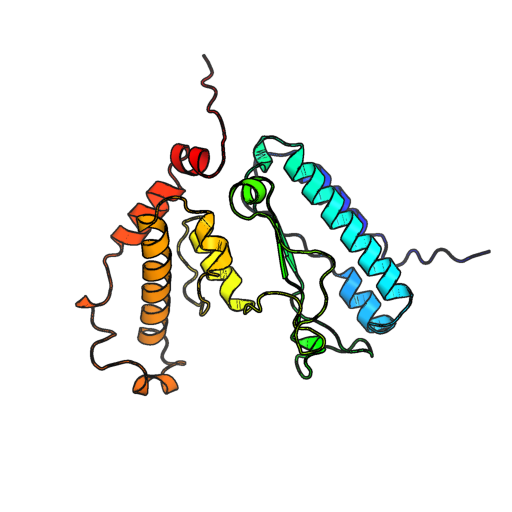03 ? 7.815 -8.053 -12.148 1.00 93.12 103 ILE A N 1
ATOM 783 C CA . ILE A 1 103 ? 6.904 -8.637 -11.144 1.00 93.12 103 ILE A CA 1
ATOM 784 C C . ILE A 1 103 ? 7.225 -8.210 -9.707 1.00 93.12 103 ILE A C 1
ATOM 786 O O . ILE A 1 103 ? 6.422 -8.445 -8.805 1.00 93.12 103 ILE A O 1
ATOM 790 N N . SER A 1 104 ? 8.378 -7.576 -9.479 1.00 92.69 104 SER A N 1
ATOM 791 C CA . SER A 1 104 ? 8.836 -7.141 -8.153 1.00 92.69 104 SER A CA 1
ATOM 792 C C . SER A 1 104 ? 8.464 -5.683 -7.876 1.00 92.69 104 SER A C 1
ATOM 794 O O . SER A 1 104 ? 9.328 -4.823 -7.703 1.00 92.69 104 SER A O 1
ATOM 796 N N . ALA A 1 105 ? 7.163 -5.391 -7.841 1.00 93.56 105 ALA A N 1
ATOM 797 C CA . ALA A 1 105 ? 6.664 -4.064 -7.489 1.00 93.56 105 ALA A CA 1
ATOM 798 C C . ALA A 1 105 ? 6.880 -3.762 -5.995 1.00 93.56 105 ALA A C 1
ATOM 800 O O . ALA A 1 105 ? 6.645 -4.612 -5.131 1.00 93.56 105 ALA A O 1
ATOM 801 N N . ALA A 1 106 ? 7.285 -2.532 -5.674 1.00 92.31 106 ALA A N 1
ATOM 802 C CA . ALA A 1 106 ? 7.406 -2.097 -4.287 1.00 92.31 106 ALA A CA 1
ATOM 803 C C . ALA A 1 106 ? 6.024 -1.972 -3.624 1.00 92.31 106 ALA A C 1
ATOM 805 O O . ALA A 1 106 ? 5.061 -1.531 -4.253 1.00 92.31 106 ALA A O 1
ATOM 806 N N . MET A 1 107 ? 5.946 -2.308 -2.334 1.00 94.75 107 MET A N 1
ATOM 807 C CA . MET A 1 107 ? 4.774 -2.060 -1.496 1.00 94.75 107 MET A CA 1
ATOM 808 C C . MET A 1 107 ? 5.210 -1.662 -0.084 1.00 94.75 107 MET A C 1
ATOM 810 O O . MET A 1 107 ? 6.070 -2.299 0.522 1.00 94.75 107 MET A O 1
ATOM 814 N N . LEU A 1 108 ? 4.607 -0.600 0.436 1.00 93.75 108 LEU A N 1
ATOM 815 C CA . LEU A 1 108 ? 4.905 0.032 1.710 1.00 93.75 108 LEU A CA 1
ATOM 816 C C . LEU A 1 108 ? 3.604 0.229 2.487 1.00 93.75 108 LEU A C 1
ATOM 818 O O . LEU A 1 108 ? 2.636 0.778 1.968 1.00 93.75 108 LEU A O 1
ATOM 822 N N . PHE A 1 109 ? 3.616 -0.178 3.753 1.00 94.06 109 PHE A N 1
ATOM 823 C CA . PHE A 1 109 ? 2.538 0.055 4.709 1.00 94.06 109 PHE A CA 1
ATOM 824 C C . PHE A 1 109 ? 3.069 0.972 5.804 1.00 94.06 109 PH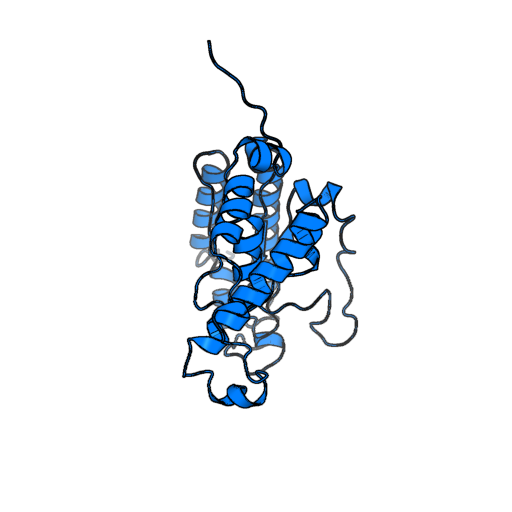E A C 1
ATOM 826 O O . PHE A 1 109 ? 4.003 0.600 6.514 1.00 94.06 109 PHE A O 1
ATOM 833 N N . ILE A 1 110 ? 2.487 2.160 5.948 1.00 93.38 110 ILE A N 1
ATOM 834 C CA . ILE A 1 110 ? 2.884 3.146 6.957 1.00 93.38 110 ILE A CA 1
ATOM 835 C C . ILE A 1 110 ? 1.657 3.747 7.631 1.00 93.38 110 ILE A C 1
ATOM 837 O O . ILE A 1 110 ? 0.600 3.908 7.033 1.00 93.38 110 ILE A O 1
ATOM 841 N N . SER A 1 111 ? 1.786 4.062 8.912 1.00 93.19 111 SER A N 1
ATOM 842 C CA . SER A 1 111 ? 0.728 4.696 9.693 1.00 93.19 111 SER A CA 1
ATOM 843 C C . SER A 1 111 ? 1.352 5.408 10.889 1.00 93.19 111 SER A C 1
ATOM 845 O O . SER A 1 111 ? 2.269 4.838 11.494 1.00 93.19 111 SER A O 1
ATOM 847 N N . PRO A 1 112 ? 0.844 6.582 11.306 1.00 91.56 112 PRO A N 1
ATOM 848 C CA . PRO A 1 112 ? 1.259 7.182 12.571 1.00 91.56 112 PRO A CA 1
ATOM 849 C C . PRO A 1 112 ? 1.054 6.224 13.761 1.00 91.56 112 PRO A C 1
ATOM 851 O O . PRO A 1 112 ? 1.882 6.192 14.675 1.00 91.56 112 PRO A O 1
ATOM 854 N N . HIS A 1 113 ? 0.022 5.370 13.714 1.00 88.38 113 HIS A N 1
ATOM 855 C CA . HIS A 1 113 ? -0.270 4.367 14.743 1.00 88.38 113 HIS A CA 1
ATOM 856 C C . HIS A 1 113 ? 0.786 3.248 14.826 1.00 88.38 113 HIS A C 1
ATOM 858 O O . HIS A 1 113 ? 1.063 2.716 15.909 1.00 88.38 113 HIS A O 1
ATOM 864 N N . MET A 1 114 ? 1.440 2.926 13.702 1.00 88.56 114 MET A N 1
ATOM 865 C CA . MET A 1 114 ? 2.409 1.829 13.600 1.00 88.56 114 MET A CA 1
ATOM 866 C C . MET A 1 114 ? 3.649 2.050 14.480 1.00 88.56 114 MET A C 1
ATOM 868 O O . MET A 1 114 ? 4.248 1.074 14.928 1.00 88.56 114 MET A O 1
ATOM 872 N N . LYS A 1 115 ? 3.977 3.305 14.827 1.00 82.25 115 LYS A N 1
ATOM 873 C CA . LYS A 1 115 ? 5.079 3.657 15.745 1.00 82.25 115 LYS A CA 1
ATOM 874 C C . LYS A 1 115 ? 4.981 2.970 17.111 1.00 82.25 115 LYS A C 1
ATOM 876 O O . LYS A 1 115 ? 5.997 2.759 17.763 1.00 82.25 115 LYS A O 1
ATOM 881 N N . SER A 1 116 ? 3.767 2.640 17.556 1.00 80.12 116 SER A N 1
ATOM 882 C CA . SER A 1 116 ? 3.526 1.955 18.835 1.00 80.12 116 SER A CA 1
ATOM 883 C C . SER A 1 116 ? 3.591 0.424 18.744 1.00 80.12 116 SER A C 1
ATOM 885 O O . SER A 1 116 ? 3.588 -0.256 19.768 1.00 80.12 116 SER A O 1
ATOM 887 N N . ILE A 1 117 ? 3.645 -0.113 17.524 1.00 81.81 117 ILE A N 1
ATOM 888 C CA . ILE A 1 117 ? 3.425 -1.528 17.213 1.00 81.81 117 ILE A CA 1
ATOM 889 C C . ILE A 1 117 ? 4.690 -2.175 16.640 1.00 81.81 117 ILE A C 1
ATOM 891 O O . ILE A 1 117 ? 5.012 -3.316 16.967 1.00 81.81 117 ILE A O 1
ATOM 895 N N . ASN A 1 118 ? 5.406 -1.453 15.779 1.00 77.94 118 ASN A N 1
ATOM 896 C CA . ASN A 1 118 ? 6.604 -1.918 15.100 1.00 77.94 118 ASN A CA 1
ATOM 897 C C . ASN A 1 118 ? 7.691 -0.834 15.228 1.00 77.94 118 ASN A C 1
ATOM 899 O O . ASN A 1 118 ? 7.432 0.309 14.849 1.00 77.94 118 ASN A O 1
ATOM 903 N N . PRO A 1 119 ? 8.899 -1.159 15.734 1.00 72.31 119 PRO A N 1
ATOM 904 C CA . PRO A 1 119 ? 10.003 -0.198 15.838 1.00 72.31 119 PRO A CA 1
ATOM 905 C C . PRO A 1 119 ? 10.523 0.302 14.477 1.00 72.31 119 PRO A C 1
ATOM 907 O O . PRO A 1 119 ? 11.383 1.179 14.443 1.00 72.31 119 PRO A O 1
ATOM 910 N N . GLY A 1 120 ? 9.992 -0.219 13.369 1.00 76.75 120 GLY A N 1
ATOM 911 C CA . GLY A 1 120 ? 10.358 0.151 12.012 1.00 76.75 120 GLY A CA 1
ATOM 912 C C . GLY A 1 120 ? 11.394 -0.799 11.425 1.00 76.75 120 GLY A C 1
ATOM 913 O O . GLY A 1 120 ? 11.908 -1.700 12.089 1.00 76.75 120 GLY A O 1
ATOM 914 N N . TYR A 1 121 ? 11.684 -0.594 10.147 1.00 83.50 121 TYR A N 1
ATOM 915 C CA . TYR A 1 121 ? 12.722 -1.320 9.427 1.00 83.50 121 TYR A CA 1
ATOM 916 C C . TYR A 1 121 ? 13.922 -0.404 9.208 1.00 83.50 121 TYR A C 1
ATOM 918 O O . TYR A 1 121 ? 13.771 0.812 9.088 1.00 83.50 121 TYR A O 1
ATOM 926 N N . GLU A 1 122 ? 15.113 -0.991 9.119 1.00 87.81 122 GLU A N 1
ATOM 927 C CA . GLU A 1 122 ? 16.282 -0.266 8.631 1.00 87.81 122 GLU A CA 1
ATOM 928 C C . GLU A 1 122 ? 16.000 0.268 7.219 1.00 87.81 122 GLU A C 1
ATOM 930 O O . GLU A 1 122 ? 15.518 -0.464 6.348 1.00 87.81 122 GLU A O 1
ATOM 935 N N . SER A 1 123 ? 16.266 1.555 7.002 1.00 87.62 123 SER A N 1
ATOM 936 C CA . SER A 1 123 ? 16.092 2.213 5.710 1.00 87.62 123 SER A CA 1
ATOM 937 C C . SER A 1 123 ? 17.107 3.357 5.548 1.00 87.62 123 SER A C 1
ATOM 939 O O . SER A 1 123 ? 17.235 4.169 6.470 1.00 87.62 123 SER A O 1
ATOM 941 N N . PRO A 1 124 ? 17.815 3.449 4.405 1.00 87.75 124 PRO A N 1
ATOM 942 C CA . PRO A 1 124 ? 17.802 2.478 3.307 1.00 87.75 124 PRO A CA 1
ATOM 943 C C . PRO A 1 124 ? 18.466 1.153 3.722 1.00 87.75 124 PRO A C 1
ATOM 945 O O . PRO A 1 124 ? 19.449 1.155 4.456 1.00 87.75 124 PRO A O 1
ATOM 948 N N . THR A 1 125 ? 17.928 0.022 3.256 1.00 89.44 125 THR A N 1
ATOM 949 C CA . THR A 1 125 ? 18.524 -1.307 3.479 1.00 89.44 125 THR A CA 1
ATOM 950 C C . THR A 1 125 ? 19.260 -1.811 2.236 1.00 89.44 125 THR A C 1
ATOM 952 O O . THR A 1 125 ? 19.126 -1.251 1.146 1.00 89.44 125 THR A O 1
ATOM 955 N N . THR A 1 126 ? 20.034 -2.884 2.394 1.00 87.94 126 THR A N 1
ATOM 956 C CA . THR A 1 126 ? 20.699 -3.585 1.285 1.00 87.94 126 THR A CA 1
ATOM 957 C C . THR A 1 126 ? 19.971 -4.896 0.977 1.00 87.94 126 THR A C 1
ATOM 959 O O . THR A 1 126 ? 19.424 -5.512 1.896 1.00 87.94 126 THR A O 1
ATOM 962 N N . PRO A 1 127 ? 19.925 -5.332 -0.294 1.00 87.12 127 PRO A N 1
ATOM 963 C CA . PRO A 1 127 ? 19.243 -6.568 -0.653 1.00 87.12 127 PRO A CA 1
ATOM 964 C C . PRO A 1 127 ? 19.956 -7.785 -0.042 1.00 87.12 127 PRO A C 1
ATOM 966 O O . PRO A 1 127 ? 21.185 -7.863 -0.035 1.00 87.12 127 PRO A O 1
ATOM 969 N N . LYS A 1 128 ? 19.181 -8.743 0.477 1.00 85.44 128 LYS A N 1
ATOM 970 C CA . LYS A 1 128 ? 19.663 -9.931 1.211 1.00 85.44 128 LYS A CA 1
ATOM 971 C C . LYS A 1 128 ? 20.044 -11.104 0.308 1.00 85.44 128 LYS A C 1
ATOM 973 O O . LYS A 1 128 ? 20.631 -12.074 0.783 1.00 85.44 128 LYS A O 1
ATOM 978 N N . GLY A 1 129 ? 19.728 -11.012 -0.978 1.00 81.12 129 GLY A N 1
ATOM 979 C CA . GLY A 1 129 ? 20.029 -12.034 -1.970 1.00 81.12 129 GLY A CA 1
ATOM 980 C C . GLY A 1 129 ? 19.899 -11.472 -3.377 1.00 81.12 129 GLY A C 1
ATOM 981 O O . GLY A 1 129 ? 20.842 -10.896 -3.915 1.00 81.12 129 GLY A O 1
ATOM 982 N N . ASN A 1 130 ? 18.721 -11.645 -3.970 1.00 77.50 130 ASN A N 1
ATOM 983 C CA . ASN A 1 130 ? 18.439 -11.215 -5.337 1.00 77.50 130 ASN A CA 1
ATOM 984 C C . ASN A 1 130 ? 18.312 -9.683 -5.414 1.00 77.50 130 ASN A C 1
ATOM 986 O O . ASN A 1 130 ? 18.085 -9.018 -4.405 1.00 77.50 130 ASN A O 1
ATOM 990 N N . MET A 1 131 ? 18.372 -9.131 -6.631 1.00 78.19 131 MET A N 1
ATOM 991 C CA . MET A 1 131 ? 18.336 -7.682 -6.904 1.00 78.19 131 MET A CA 1
ATOM 992 C C . MET A 1 131 ? 17.093 -6.950 -6.352 1.00 78.19 131 MET A C 1
ATOM 994 O O . MET A 1 131 ? 17.111 -5.729 -6.261 1.00 78.19 131 MET A O 1
ATOM 998 N N . PHE A 1 132 ? 16.048 -7.677 -5.940 1.00 83.06 132 PHE A N 1
ATOM 999 C CA . PHE A 1 132 ? 14.781 -7.131 -5.435 1.00 83.06 132 PHE A CA 1
ATOM 1000 C C . PHE A 1 132 ? 14.383 -7.650 -4.040 1.00 83.06 132 PHE A C 1
ATOM 1002 O O . PHE A 1 132 ? 13.281 -7.382 -3.569 1.00 83.06 132 PHE A O 1
ATOM 1009 N N . ASP A 1 133 ? 15.272 -8.369 -3.347 1.00 87.88 133 ASP A N 1
ATOM 1010 C CA . ASP A 1 133 ? 15.000 -8.954 -2.025 1.00 87.88 133 ASP A CA 1
ATOM 1011 C C . ASP A 1 133 ? 15.486 -8.040 -0.886 1.00 87.88 133 ASP A C 1
ATOM 1013 O O . ASP A 1 133 ? 16.526 -8.276 -0.271 1.00 87.88 133 ASP A O 1
ATOM 1017 N N . TYR A 1 134 ? 14.763 -6.945 -0.640 1.00 88.81 134 TYR A N 1
ATOM 1018 C CA . TYR A 1 134 ? 15.112 -5.952 0.391 1.00 88.81 134 TYR A CA 1
ATOM 1019 C C . TYR A 1 134 ? 14.416 -6.218 1.734 1.00 88.81 134 TYR A C 1
ATOM 1021 O O . TYR A 1 134 ? 15.028 -6.174 2.804 1.00 88.81 134 TYR A O 1
ATOM 1029 N N . TYR A 1 135 ? 13.118 -6.507 1.675 1.00 90.25 135 TYR A N 1
ATOM 1030 C CA . TYR A 1 135 ? 12.236 -6.684 2.827 1.00 90.25 135 TYR A CA 1
ATOM 1031 C C . TYR A 1 135 ? 11.399 -7.956 2.659 1.00 90.25 135 TYR A C 1
ATOM 1033 O O . TYR A 1 135 ? 11.628 -8.754 1.757 1.00 90.25 135 TYR A O 1
ATOM 1041 N N . THR A 1 136 ? 10.425 -8.173 3.543 1.00 90.06 136 THR A N 1
ATOM 1042 C CA . THR A 1 136 ? 9.501 -9.304 3.422 1.00 90.06 136 THR A CA 1
ATOM 1043 C C . THR A 1 136 ? 8.734 -9.241 2.102 1.00 90.06 136 THR A C 1
ATOM 1045 O O . THR A 1 136 ? 8.005 -8.283 1.852 1.00 90.06 136 THR A O 1
ATOM 1048 N N . VAL A 1 137 ? 8.850 -10.296 1.297 1.00 90.75 137 VAL A N 1
ATOM 1049 C CA . VAL A 1 137 ? 8.055 -10.469 0.079 1.00 90.75 137 VAL A CA 1
ATOM 1050 C C . VAL A 1 137 ? 6.631 -10.893 0.446 1.00 90.75 137 VAL A C 1
ATOM 1052 O O . VAL A 1 137 ? 6.429 -11.831 1.220 1.00 90.75 137 VAL A O 1
ATOM 1055 N N . ILE A 1 138 ? 5.647 -10.211 -0.134 1.00 94.00 138 ILE A N 1
ATOM 1056 C CA . ILE A 1 138 ? 4.217 -10.536 -0.056 1.00 94.00 138 ILE A CA 1
ATOM 1057 C C . ILE A 1 138 ? 3.648 -10.676 -1.470 1.00 94.00 138 ILE A C 1
ATOM 1059 O O . ILE A 1 138 ? 4.257 -10.201 -2.430 1.00 94.00 138 ILE A O 1
ATOM 1063 N N . LYS A 1 139 ? 2.472 -11.293 -1.622 1.00 95.38 139 LYS A N 1
ATOM 1064 C CA . LYS A 1 139 ? 1.760 -11.302 -2.906 1.00 95.38 139 LYS A CA 1
ATOM 1065 C C . LYS A 1 139 ? 0.746 -10.163 -2.931 1.00 95.38 139 LYS A C 1
ATOM 1067 O O . LYS A 1 139 ? 0.041 -9.954 -1.953 1.00 95.38 139 LYS A O 1
ATOM 1072 N N . GLN A 1 140 ? 0.586 -9.473 -4.059 1.00 95.50 140 GLN A N 1
ATOM 1073 C CA . GLN A 1 140 ? -0.417 -8.399 -4.173 1.00 95.50 140 GLN A CA 1
ATOM 1074 C C . GLN A 1 140 ? -1.851 -8.879 -3.877 1.00 95.50 140 GLN A C 1
ATOM 1076 O O . GLN A 1 140 ? -2.654 -8.125 -3.332 1.00 95.50 140 GLN A O 1
ATOM 1081 N N . VAL A 1 141 ? -2.165 -10.150 -4.159 1.00 96.69 141 VAL A N 1
ATOM 1082 C CA . VAL A 1 141 ? -3.476 -10.747 -3.835 1.00 96.69 141 VAL A CA 1
ATOM 1083 C C . VAL A 1 141 ? -3.773 -10.783 -2.330 1.00 96.69 141 VAL A C 1
ATOM 1085 O O . VAL A 1 141 ? -4.941 -10.814 -1.947 1.00 96.69 141 VAL A O 1
ATOM 1088 N N . ASP A 1 142 ? -2.742 -10.722 -1.481 1.00 97.38 142 ASP A N 1
ATOM 1089 C CA . ASP A 1 142 ? -2.852 -10.708 -0.018 1.00 97.38 142 ASP A CA 1
ATOM 1090 C C . ASP A 1 142 ? -3.338 -9.348 0.515 1.00 97.38 142 ASP A C 1
ATOM 1092 O O . ASP A 1 142 ? -3.787 -9.243 1.659 1.00 97.38 142 ASP A O 1
ATOM 1096 N N . LEU A 1 143 ? -3.323 -8.297 -0.314 1.00 96.25 143 LEU A N 1
ATOM 1097 C CA . LEU A 1 143 ? -3.762 -6.955 0.068 1.00 96.25 143 LEU A CA 1
ATOM 1098 C C . LEU A 1 143 ? -5.252 -6.917 0.431 1.00 96.25 143 LEU A C 1
ATOM 1100 O O . LEU A 1 143 ? -5.636 -6.353 1.454 1.00 96.25 143 LEU A O 1
ATOM 1104 N N . VAL A 1 144 ? -6.091 -7.555 -0.386 1.00 96.12 144 VAL A N 1
ATOM 1105 C CA . VAL A 1 144 ? -7.553 -7.550 -0.233 1.00 96.12 144 VAL A CA 1
ATOM 1106 C C . VAL A 1 144 ? -8.020 -8.146 1.105 1.00 96.12 144 VAL A C 1
ATOM 1108 O O . VAL A 1 144 ? -8.713 -7.442 1.844 1.00 96.12 144 VAL A O 1
ATOM 1111 N N . PRO A 1 145 ? -7.664 -9.392 1.476 1.00 96.50 145 PRO A N 1
ATOM 1112 C CA . PRO A 1 145 ? -8.099 -9.967 2.751 1.00 96.50 145 PRO A CA 1
ATOM 1113 C C . PRO A 1 145 ? -7.460 -9.257 3.949 1.00 96.50 145 PRO A C 1
ATOM 1115 O O . PRO A 1 145 ? -8.056 -9.219 5.023 1.00 96.50 145 PRO A O 1
ATOM 1118 N N . THR A 1 146 ? -6.278 -8.660 3.770 1.00 96.38 146 THR A N 1
ATOM 1119 C CA . THR A 1 146 ? -5.624 -7.851 4.802 1.00 96.38 146 THR A CA 1
ATOM 1120 C C . THR A 1 146 ? -6.417 -6.584 5.102 1.00 96.38 146 THR A C 1
ATOM 1122 O O . THR A 1 146 ? -6.760 -6.346 6.257 1.00 96.38 146 THR A O 1
ATOM 1125 N N . ILE A 1 147 ? -6.758 -5.791 4.081 1.00 94.38 147 ILE A N 1
ATOM 1126 C CA . ILE A 1 147 ? -7.561 -4.572 4.254 1.00 94.38 147 ILE A CA 1
ATOM 1127 C C . ILE A 1 147 ? -8.941 -4.925 4.815 1.00 94.38 147 ILE A C 1
ATOM 1129 O O . ILE A 1 147 ? -9.388 -4.285 5.764 1.00 94.38 147 ILE A O 1
ATOM 1133 N N . ALA A 1 148 ? -9.585 -5.973 4.292 1.00 92.50 148 ALA A N 1
ATOM 1134 C CA . ALA A 1 148 ? -10.877 -6.430 4.797 1.00 92.50 148 ALA A CA 1
ATOM 1135 C C . ALA A 1 148 ? -10.808 -6.789 6.290 1.00 92.50 148 ALA A C 1
ATOM 1137 O O . ALA A 1 148 ? -11.628 -6.324 7.078 1.00 92.50 148 ALA A O 1
ATOM 1138 N N . GLY A 1 149 ? -9.780 -7.542 6.691 1.00 91.56 149 GLY A N 1
ATOM 1139 C CA . GLY A 1 149 ? -9.550 -7.905 8.085 1.00 91.56 149 GLY A CA 1
ATOM 1140 C C . GLY A 1 149 ? -9.245 -6.708 8.986 1.00 91.56 149 GLY A C 1
ATOM 1141 O O . GLY A 1 149 ? -9.743 -6.667 10.102 1.00 91.56 149 GLY A O 1
ATOM 1142 N N . LEU A 1 150 ? -8.477 -5.717 8.521 1.00 91.31 150 LEU A N 1
ATOM 1143 C CA . LEU A 1 150 ? -8.168 -4.503 9.292 1.00 91.31 150 LEU A CA 1
ATOM 1144 C C . LEU A 1 150 ? -9.379 -3.574 9.456 1.00 91.31 150 LEU A C 1
ATOM 1146 O O . LEU A 1 150 ? -9.537 -2.975 10.514 1.00 91.31 150 LEU A O 1
ATOM 1150 N N . LEU A 1 151 ? -10.238 -3.482 8.440 1.00 88.12 151 LEU A N 1
ATOM 1151 C CA . LEU A 1 151 ? -11.492 -2.720 8.492 1.00 88.12 151 LEU A CA 1
ATOM 1152 C C . LEU A 1 151 ? -12.641 -3.505 9.149 1.00 88.12 151 LEU A C 1
ATOM 1154 O O . LEU A 1 151 ? -13.716 -2.954 9.365 1.00 88.12 151 LEU A O 1
ATOM 1158 N N . GLY A 1 152 ? -12.439 -4.799 9.419 1.00 85.81 152 GLY A N 1
ATOM 1159 C CA . GLY A 1 152 ? -13.461 -5.719 9.919 1.00 85.81 152 GLY A CA 1
ATOM 1160 C C . GLY A 1 152 ? -14.679 -5.864 9.005 1.00 85.81 152 GLY A C 1
ATOM 1161 O O . GLY A 1 152 ? -15.790 -6.121 9.474 1.00 85.81 152 GLY A O 1
ATOM 1162 N N . VAL A 1 153 ? -14.478 -5.717 7.696 1.00 86.06 153 VAL A N 1
ATOM 1163 C CA . VAL A 1 153 ? -15.498 -5.974 6.674 1.00 86.06 153 VAL A CA 1
ATOM 1164 C C . VAL A 1 153 ? -15.330 -7.386 6.098 1.00 86.06 153 VAL A C 1
ATOM 1166 O O . VAL A 1 153 ? -14.236 -7.954 6.166 1.00 86.06 153 VAL A O 1
ATOM 1169 N N . PRO A 1 154 ? -16.384 -7.985 5.516 1.00 87.56 154 PRO A N 1
ATOM 1170 C CA . PRO A 1 154 ? -16.268 -9.288 4.870 1.00 87.56 154 PRO A CA 1
ATOM 1171 C C . PRO A 1 154 ? -15.222 -9.293 3.748 1.00 87.56 154 PRO A C 1
ATOM 1173 O O . PRO A 1 154 ? -15.121 -8.342 2.971 1.00 87.56 154 PRO A O 1
ATOM 1176 N N . ILE A 1 155 ? -14.470 -10.391 3.632 1.00 90.06 155 ILE A N 1
ATOM 1177 C CA . ILE A 1 155 ? -13.522 -10.587 2.529 1.00 90.06 155 ILE A CA 1
ATOM 1178 C C . ILE A 1 155 ? -14.321 -10.731 1.216 1.00 90.06 155 ILE A C 1
ATOM 1180 O O . ILE A 1 155 ? -15.245 -11.549 1.168 1.00 90.06 155 ILE A O 1
ATOM 1184 N N . PRO A 1 156 ? -13.991 -9.977 0.146 1.00 92.25 156 PRO A N 1
ATOM 1185 C CA . PRO A 1 156 ? -14.627 -10.136 -1.161 1.00 92.25 156 PRO A CA 1
ATOM 1186 C C . PRO A 1 156 ? -14.596 -11.588 -1.645 1.00 92.25 156 PRO A C 1
ATOM 1188 O O . PRO A 1 156 ? -13.562 -12.249 -1.540 1.00 92.25 156 PRO A O 1
ATOM 1191 N N . SER A 1 157 ? -15.714 -12.073 -2.194 1.00 87.94 157 SER A N 1
ATOM 1192 C CA . SER A 1 157 ? -15.950 -13.498 -2.484 1.00 87.94 157 SER A CA 1
ATOM 1193 C C . SER A 1 157 ? -14.851 -14.155 -3.316 1.00 87.94 157 SER A C 1
ATOM 1195 O O . SER A 1 157 ? -14.470 -15.280 -3.022 1.00 87.94 157 SER A O 1
ATOM 1197 N N . ASP A 1 158 ? -14.302 -13.438 -4.295 1.00 89.94 158 ASP A N 1
ATOM 1198 C CA . ASP A 1 158 ? -13.296 -13.967 -5.225 1.00 89.94 158 ASP A CA 1
ATOM 1199 C C . ASP A 1 158 ? -11.850 -13.742 -4.758 1.00 89.94 158 ASP A C 1
ATOM 1201 O O . ASP A 1 158 ? -10.897 -14.031 -5.482 1.00 89.94 158 ASP A O 1
ATOM 1205 N N . SER A 1 159 ? -11.655 -13.210 -3.549 1.00 92.81 159 SER A N 1
ATOM 1206 C CA . SER A 1 159 ? -10.320 -13.003 -3.001 1.00 92.81 159 SER A CA 1
ATOM 1207 C C . SER A 1 159 ? -9.650 -14.338 -2.671 1.00 92.81 159 SER A C 1
ATOM 1209 O O . SER A 1 159 ? -10.175 -15.128 -1.888 1.00 92.81 159 SER A O 1
ATOM 1211 N N . ILE A 1 160 ? -8.467 -14.565 -3.243 1.00 94.44 160 ILE A N 1
ATOM 1212 C CA . ILE A 1 160 ? -7.653 -15.781 -3.057 1.00 94.44 160 ILE A CA 1
ATOM 1213 C C . ILE A 1 160 ? -6.445 -15.572 -2.133 1.00 94.44 160 ILE A C 1
ATOM 1215 O O . ILE A 1 160 ? -5.638 -16.484 -1.955 1.00 94.44 160 ILE A O 1
ATOM 1219 N N . GLY A 1 161 ? -6.272 -14.362 -1.603 1.00 95.56 161 GLY A N 1
ATOM 1220 C CA . GLY A 1 161 ? -5.112 -14.010 -0.794 1.00 95.56 161 GLY A CA 1
ATOM 1221 C C . GLY A 1 161 ? -5.200 -14.498 0.647 1.00 95.56 161 GLY A C 1
ATOM 1222 O O . GLY A 1 161 ? -6.259 -14.902 1.146 1.00 95.56 161 GLY A O 1
ATOM 1223 N N . VAL A 1 162 ? -4.085 -14.349 1.352 1.00 96.00 162 VAL A N 1
ATOM 1224 C CA . VAL A 1 162 ? -4.011 -14.529 2.803 1.00 96.00 162 VAL A CA 1
ATOM 1225 C C . VAL A 1 162 ? -3.793 -13.203 3.526 1.00 96.00 162 VAL A C 1
ATOM 1227 O O . VAL A 1 162 ? -3.245 -12.260 2.968 1.00 96.00 162 VAL A O 1
ATOM 1230 N N . PHE A 1 163 ? -4.218 -13.109 4.783 1.00 96.50 163 PHE A N 1
ATOM 1231 C CA . PHE A 1 163 ? -3.927 -11.941 5.614 1.00 96.50 163 PHE A CA 1
ATOM 1232 C C . PHE A 1 163 ? -2.410 -11.811 5.846 1.00 96.50 163 PHE A C 1
ATOM 1234 O O . PHE A 1 163 ? -1.765 -12.773 6.268 1.00 96.50 163 PHE A O 1
ATOM 1241 N N . ILE A 1 164 ? -1.840 -10.620 5.632 1.00 96.12 164 ILE A N 1
ATOM 1242 C CA . ILE A 1 164 ? -0.404 -10.345 5.790 1.00 96.12 164 ILE A CA 1
ATOM 1243 C C . ILE A 1 164 ? -0.021 -10.398 7.283 1.00 96.12 164 ILE A C 1
ATOM 1245 O O . ILE A 1 164 ? -0.411 -9.511 8.051 1.00 96.12 164 ILE A O 1
ATOM 1249 N N . PRO A 1 165 ? 0.799 -11.374 7.732 1.00 92.19 165 PRO A N 1
ATOM 1250 C CA . PRO A 1 165 ? 1.055 -11.581 9.161 1.00 92.19 165 PRO A CA 1
ATOM 1251 C C . PRO A 1 165 ? 1.706 -10.387 9.866 1.00 92.19 165 PRO A C 1
ATOM 1253 O O . PRO A 1 165 ? 1.441 -10.144 11.042 1.00 92.19 165 PRO A O 1
ATOM 1256 N N . GLY A 1 166 ? 2.518 -9.608 9.142 1.00 90.69 166 GLY A N 1
ATOM 1257 C CA . GLY A 1 166 ? 3.176 -8.408 9.668 1.00 90.69 166 GLY A CA 1
ATOM 1258 C C . GLY A 1 166 ? 2.210 -7.314 10.141 1.00 90.69 166 GLY A C 1
ATOM 1259 O O . GLY A 1 166 ? 2.619 -6.441 10.901 1.00 90.69 166 GLY A O 1
ATOM 1260 N N . LEU A 1 167 ? 0.935 -7.380 9.743 1.00 92.38 167 LEU A N 1
ATOM 1261 C CA . LEU A 1 167 ? -0.104 -6.413 10.110 1.00 92.38 167 LEU A CA 1
ATOM 1262 C C . LEU A 1 167 ? -1.071 -6.938 11.184 1.00 92.38 167 LEU A C 1
ATOM 1264 O O . LEU A 1 167 ? -1.900 -6.179 11.679 1.00 92.38 167 LEU A O 1
ATOM 1268 N N . LEU A 1 168 ? -0.935 -8.195 11.628 1.00 91.50 168 LEU A N 1
ATOM 1269 C CA . LEU A 1 168 ? -1.697 -8.724 12.771 1.00 91.50 168 LEU A CA 1
ATOM 1270 C C . LEU A 1 168 ? -1.536 -7.890 14.052 1.00 91.50 168 LEU A C 1
ATOM 1272 O O . LEU A 1 168 ? -2.510 -7.771 14.795 1.00 91.50 168 LEU A O 1
ATOM 1276 N N . PRO A 1 169 ? -0.360 -7.295 14.341 1.00 90.69 169 PRO A N 1
ATOM 1277 C CA . PRO A 1 169 ? -0.181 -6.491 15.542 1.00 90.69 169 PRO A CA 1
ATOM 1278 C C . PRO A 1 169 ? -1.074 -5.242 15.665 1.00 90.69 169 PRO A C 1
ATOM 1280 O O . PRO A 1 169 ? -1.177 -4.723 16.774 1.00 90.69 169 PRO A O 1
ATOM 1283 N N . PHE A 1 170 ? -1.760 -4.800 14.596 1.00 88.31 170 PHE A N 1
ATOM 1284 C CA . PHE A 1 170 ? -2.820 -3.777 14.688 1.00 88.31 170 PHE A CA 1
ATOM 1285 C C . PHE A 1 170 ? -3.967 -4.203 15.607 1.00 88.31 170 PHE A C 1
ATOM 1287 O O . PHE A 1 170 ? -4.555 -3.375 16.295 1.00 88.31 170 PHE A O 1
ATOM 1294 N N . TRP A 1 171 ? -4.234 -5.503 15.692 1.00 88.19 171 TRP A N 1
ATOM 1295 C CA . TRP A 1 171 ? -5.170 -6.068 16.652 1.00 88.19 171 TRP A CA 1
ATOM 1296 C C . TRP A 1 171 ? -4.407 -6.384 17.930 1.00 88.19 171 TRP A C 1
ATOM 1298 O O . TRP A 1 171 ? -3.482 -7.189 17.915 1.00 88.19 171 TRP A O 1
ATOM 1308 N N . LYS A 1 172 ? -4.728 -5.747 19.057 1.00 87.88 172 LYS A N 1
ATOM 1309 C CA . LYS A 1 172 ? -3.987 -5.978 20.315 1.00 87.88 172 LYS A CA 1
ATOM 1310 C C . LYS A 1 172 ? -4.300 -7.343 20.926 1.00 87.88 172 LYS A C 1
ATOM 1312 O O . LYS A 1 172 ? -3.400 -8.002 21.446 1.00 87.88 172 LYS A O 1
ATOM 1317 N N . ASP A 1 173 ? -5.559 -7.756 20.843 1.00 91.00 173 ASP A N 1
ATOM 1318 C CA . ASP A 1 173 ? -6.059 -8.983 21.449 1.00 91.00 173 ASP A CA 1
ATOM 1319 C C . ASP A 1 173 ? -5.663 -10.227 20.632 1.00 91.00 173 ASP A C 1
ATOM 1321 O O . ASP A 1 173 ? -5.808 -10.280 19.408 1.00 91.00 173 ASP A O 1
ATOM 1325 N N . MET A 1 174 ? -5.134 -11.245 21.315 1.00 90.81 174 MET A N 1
ATOM 1326 C CA . MET A 1 174 ? -4.682 -12.483 20.674 1.00 90.81 174 MET A CA 1
ATOM 1327 C C . MET A 1 174 ? -5.842 -13.307 20.110 1.00 90.81 174 MET A C 1
ATOM 1329 O O . MET A 1 174 ? -5.680 -13.936 19.065 1.00 90.81 174 MET A O 1
ATOM 1333 N N . VAL A 1 175 ? -6.997 -13.311 20.777 1.00 90.25 175 VAL A N 1
ATOM 1334 C CA . VAL A 1 175 ? -8.203 -13.977 20.284 1.00 90.25 175 VAL A CA 1
ATOM 1335 C C . VAL A 1 175 ? -8.619 -13.326 18.975 1.00 90.25 175 VAL A C 1
ATOM 1337 O O . VAL A 1 175 ? -8.792 -14.042 17.997 1.00 90.25 175 VAL A O 1
ATOM 1340 N N . ASP A 1 176 ? -8.676 -11.996 18.902 1.00 89.12 176 ASP A N 1
ATOM 1341 C CA . ASP A 1 176 ? -9.053 -11.305 17.662 1.00 89.12 176 ASP A CA 1
ATOM 1342 C C . ASP A 1 176 ? -8.060 -11.599 16.514 1.00 89.12 176 ASP A C 1
ATOM 1344 O O . ASP A 1 176 ? -8.480 -11.904 15.396 1.00 89.12 176 ASP A O 1
ATOM 1348 N N . ARG A 1 177 ? -6.745 -11.653 16.787 1.00 91.25 177 ARG A N 1
ATOM 1349 C CA . ARG A 1 177 ? -5.734 -12.085 15.792 1.00 91.25 177 ARG A CA 1
ATOM 1350 C C . ARG A 1 177 ? -5.976 -13.500 15.273 1.00 91.25 177 ARG A C 1
ATOM 1352 O O . ARG A 1 177 ? -5.957 -13.729 14.066 1.00 91.25 177 ARG A O 1
ATOM 1359 N N . VAL A 1 178 ? -6.177 -14.458 16.181 1.00 89.88 178 VAL A N 1
ATOM 1360 C CA . VAL A 1 178 ? -6.445 -15.863 15.828 1.00 89.88 178 VAL A CA 1
ATOM 1361 C C . VAL A 1 178 ? -7.700 -15.952 14.973 1.00 89.88 178 VAL A C 1
ATOM 1363 O O . VAL A 1 178 ? -7.755 -16.695 13.997 1.00 89.88 178 VAL A O 1
ATOM 1366 N N . GLN A 1 179 ? -8.700 -15.157 15.308 1.00 87.00 179 GLN A N 1
ATOM 1367 C CA . GLN A 1 179 ? -9.970 -15.165 14.623 1.00 87.00 179 GLN A CA 1
ATOM 1368 C C . GLN A 1 179 ? -9.928 -14.557 13.224 1.00 87.00 179 GLN A C 1
ATOM 1370 O O . GLN A 1 179 ? -10.581 -15.091 12.331 1.00 87.00 179 GLN A O 1
ATOM 1375 N N . LEU A 1 180 ? -9.130 -13.513 12.996 1.00 90.44 180 LEU A N 1
ATOM 1376 C CA . LEU A 1 180 ? -8.874 -12.995 11.648 1.00 90.44 180 LEU A CA 1
ATOM 1377 C C . LEU A 1 180 ? -8.261 -14.065 10.746 1.00 90.44 180 LEU A C 1
ATOM 1379 O O . LEU A 1 180 ? -8.724 -14.280 9.625 1.00 90.44 180 LEU A O 1
ATOM 1383 N N . ILE A 1 181 ? -7.264 -14.787 11.264 1.00 91.19 181 ILE A N 1
ATOM 1384 C CA . ILE A 1 181 ? -6.617 -15.888 10.543 1.00 91.19 181 ILE A CA 1
ATOM 1385 C C . ILE A 1 181 ? -7.637 -16.992 10.244 1.00 91.19 181 ILE A C 1
ATOM 1387 O O . ILE A 1 181 ? -7.763 -17.430 9.102 1.00 91.19 181 ILE A O 1
ATOM 1391 N N . LEU A 1 182 ? -8.412 -17.420 11.246 1.00 87.88 182 LEU A N 1
ATOM 1392 C CA . LEU A 1 182 ? -9.454 -18.433 11.068 1.00 87.88 182 LEU A CA 1
ATOM 1393 C C . LEU A 1 182 ? -10.542 -17.986 10.082 1.00 87.88 182 LEU A C 1
ATOM 1395 O O . LEU A 1 182 ? -11.025 -18.805 9.302 1.00 87.88 182 LEU A O 1
ATOM 1399 N N . GLY A 1 183 ? -10.924 -16.709 10.095 1.00 87.00 183 GLY A N 1
ATOM 1400 C CA . GLY A 1 183 ? -11.866 -16.114 9.151 1.00 87.00 183 GLY A CA 1
ATOM 1401 C C . GLY A 1 183 ? -11.351 -16.188 7.716 1.00 87.00 183 GLY A C 1
ATOM 1402 O O . GLY A 1 183 ? -12.053 -16.682 6.835 1.00 87.00 183 GLY A O 1
ATOM 1403 N N . ASN A 1 184 ? -10.097 -15.799 7.489 1.00 93.38 184 ASN A N 1
ATOM 1404 C CA . ASN A 1 184 ? -9.462 -15.888 6.178 1.00 93.38 184 ASN A CA 1
ATOM 1405 C C . ASN A 1 184 ? -9.289 -17.347 5.700 1.00 93.38 184 ASN A C 1
ATOM 1407 O O . ASN A 1 184 ? -9.583 -17.637 4.544 1.00 93.38 184 ASN A O 1
ATOM 1411 N N . ILE A 1 185 ? -8.951 -18.294 6.585 1.00 88.56 185 ILE A N 1
ATOM 1412 C CA . ILE A 1 185 ? -8.930 -19.736 6.258 1.00 88.56 185 ILE A CA 1
ATOM 1413 C C . ILE A 1 185 ? -10.323 -20.235 5.852 1.00 88.56 185 ILE A C 1
ATOM 1415 O O . ILE A 1 185 ? -10.467 -20.935 4.848 1.00 88.56 185 ILE A O 1
ATOM 1419 N N . LYS A 1 186 ? -11.366 -19.881 6.615 1.00 84.44 186 LYS A N 1
ATOM 1420 C CA . LYS A 1 186 ? -12.754 -20.258 6.298 1.00 84.44 186 LYS A CA 1
ATOM 1421 C C . LYS A 1 186 ? -13.190 -19.695 4.946 1.00 84.44 186 LYS A C 1
ATOM 1423 O O . LYS A 1 186 ? -13.842 -20.421 4.199 1.00 84.44 186 LYS A O 1
ATOM 1428 N N . HIS A 1 187 ? -12.815 -18.451 4.641 1.00 86.50 187 HIS A N 1
ATOM 1429 C CA . HIS A 1 187 ? -13.064 -17.799 3.354 1.00 86.50 187 HIS A CA 1
ATOM 1430 C C . HIS A 1 187 ? -12.425 -18.572 2.198 1.00 86.50 187 HIS A C 1
ATOM 1432 O O . HIS A 1 187 ? -13.126 -19.000 1.285 1.00 86.50 187 HIS A O 1
ATOM 1438 N N . LEU A 1 188 ? -11.120 -18.846 2.279 1.00 87.31 188 LEU A N 1
ATOM 1439 C CA . LEU A 1 188 ? -10.402 -19.586 1.237 1.00 87.31 188 LEU A CA 1
ATOM 1440 C C . LEU A 1 188 ? -10.965 -20.994 1.038 1.00 87.31 188 LEU A C 1
ATOM 1442 O O . LEU A 1 188 ? -11.139 -21.443 -0.092 1.00 87.31 188 LEU A O 1
ATOM 1446 N N . ARG A 1 189 ? -11.322 -21.682 2.125 1.00 82.69 189 ARG A N 1
ATOM 1447 C CA . ARG A 1 189 ? -11.971 -22.992 2.031 1.00 82.69 189 ARG A CA 1
ATOM 1448 C C . ARG A 1 189 ? -13.342 -22.896 1.359 1.00 82.69 189 ARG A C 1
ATOM 1450 O O . ARG A 1 189 ? -13.654 -23.732 0.523 1.00 82.69 189 ARG A O 1
ATOM 1457 N N . ALA A 1 190 ? -14.155 -21.894 1.695 1.00 81.44 190 ALA A N 1
ATOM 1458 C CA . ALA A 1 190 ? -15.446 -21.689 1.041 1.00 81.44 190 ALA A CA 1
ATOM 1459 C C . ALA A 1 190 ? -15.279 -21.443 -0.466 1.00 81.44 190 ALA A C 1
ATOM 1461 O O . ALA A 1 190 ? -16.025 -22.018 -1.254 1.00 81.44 190 ALA A O 1
ATOM 1462 N N . LEU A 1 191 ? -14.266 -20.668 -0.862 1.00 84.19 191 LEU A N 1
ATOM 1463 C CA . LEU A 1 191 ? -13.938 -20.416 -2.264 1.00 84.19 191 LEU A CA 1
ATOM 1464 C C . LEU A 1 191 ? -13.544 -21.699 -3.015 1.00 84.19 191 LEU A C 1
ATOM 1466 O O . LEU A 1 191 ? -14.018 -21.924 -4.128 1.00 84.19 191 LEU A O 1
ATOM 1470 N N . LEU A 1 192 ? -12.744 -22.575 -2.395 1.00 79.44 192 LEU A N 1
ATOM 1471 C CA . LEU A 1 192 ? -12.401 -23.891 -2.956 1.00 79.44 192 LEU A CA 1
ATOM 1472 C C . LEU A 1 192 ? -13.635 -24.784 -3.153 1.00 79.44 192 LEU A C 1
ATOM 1474 O O . LEU A 1 192 ? -13.704 -25.541 -4.116 1.00 79.44 192 LEU A O 1
ATOM 1478 N N . CYS A 1 193 ? -14.620 -24.686 -2.261 1.00 73.75 193 CYS A N 1
ATOM 1479 C CA . CYS A 1 193 ? -15.822 -25.516 -2.303 1.00 73.75 193 CYS A CA 1
ATOM 1480 C C . CYS A 1 193 ? -16.888 -25.027 -3.296 1.00 73.75 193 CYS A C 1
ATOM 1482 O O . CYS A 1 193 ? -17.724 -25.822 -3.720 1.00 73.75 193 CYS A O 1
ATOM 1484 N N . THR A 1 194 ? -16.900 -23.738 -3.649 1.00 72.75 194 THR A N 1
ATOM 1485 C CA . THR A 1 194 ? -17.923 -23.140 -4.529 1.00 72.75 194 THR A CA 1
ATOM 1486 C C . THR A 1 194 ? -17.432 -22.888 -5.950 1.00 72.75 194 THR A C 1
ATOM 1488 O O . THR A 1 194 ? -18.245 -22.797 -6.872 1.00 72.75 194 THR A O 1
ATOM 1491 N N . ASN A 1 195 ? -16.119 -22.790 -6.165 1.00 67.19 195 ASN A N 1
ATOM 1492 C CA . ASN A 1 195 ? -15.566 -22.443 -7.464 1.00 67.19 195 ASN A CA 1
ATOM 1493 C C . ASN A 1 195 ? -15.115 -23.687 -8.245 1.00 67.19 195 ASN A C 1
ATOM 1495 O O . ASN A 1 195 ? -13.981 -24.146 -8.130 1.00 67.19 195 ASN A O 1
ATOM 1499 N N . HIS A 1 196 ? -15.988 -24.195 -9.122 1.00 59.22 196 HIS A N 1
ATOM 1500 C CA . HIS A 1 196 ? -15.696 -25.335 -10.004 1.00 59.22 196 HIS A CA 1
ATOM 1501 C C . HIS A 1 196 ? -14.518 -25.109 -10.976 1.00 59.22 196 HIS A C 1
ATOM 1503 O O . HIS A 1 196 ? -14.054 -26.063 -11.592 1.00 59.22 196 HIS A O 1
ATOM 1509 N N . ARG A 1 197 ? -14.007 -23.876 -11.134 1.00 55.78 197 ARG A N 1
ATOM 1510 C CA . ARG A 1 197 ? -12.781 -23.607 -11.914 1.00 55.78 197 ARG A CA 1
ATOM 1511 C C . ARG A 1 197 ? -11.493 -23.877 -11.133 1.00 55.78 197 ARG A C 1
ATOM 1513 O O . ARG A 1 197 ? -10.437 -23.966 -11.744 1.00 55.78 197 ARG A O 1
ATOM 1520 N N . ILE A 1 198 ? -11.586 -24.033 -9.812 1.00 55.00 198 ILE A N 1
ATOM 1521 C CA . ILE A 1 198 ? -10.498 -24.476 -8.925 1.00 55.00 198 ILE A CA 1
ATOM 1522 C C . ILE A 1 198 ? -10.623 -25.998 -8.663 1.00 55.00 198 ILE A C 1
ATOM 1524 O O . ILE A 1 198 ? -10.015 -26.550 -7.752 1.00 55.00 198 ILE A O 1
ATOM 1528 N N . ALA A 1 199 ? -11.412 -26.714 -9.477 1.00 48.72 199 ALA A N 1
ATOM 1529 C CA . ALA A 1 199 ? -11.653 -28.151 -9.329 1.00 48.72 199 ALA A CA 1
ATOM 1530 C C . ALA A 1 199 ? -10.416 -29.031 -9.597 1.00 48.72 199 ALA A C 1
ATOM 1532 O O . ALA A 1 199 ? -10.366 -30.152 -9.097 1.00 48.72 199 ALA A O 1
ATOM 1533 N N . ASP A 1 200 ? -9.390 -28.520 -10.288 1.00 50.00 200 ASP A N 1
ATOM 1534 C CA . ASP A 1 200 ? -8.104 -29.224 -10.467 1.00 50.00 200 ASP A CA 1
ATOM 1535 C C . ASP A 1 200 ? -7.265 -29.296 -9.173 1.00 50.00 200 ASP A C 1
ATOM 1537 O O . ASP A 1 200 ? -6.218 -29.934 -9.137 1.00 50.00 200 ASP A O 1
ATOM 1541 N N . ILE A 1 201 ? -7.728 -28.662 -8.086 1.00 53.19 201 ILE A N 1
ATOM 1542 C CA . ILE A 1 201 ? -7.138 -28.744 -6.739 1.00 53.19 201 ILE A CA 1
ATOM 1543 C C . ILE A 1 201 ? -7.982 -29.664 -5.829 1.00 53.19 201 ILE A C 1
ATOM 1545 O O . ILE A 1 201 ? -7.688 -29.811 -4.646 1.00 53.19 201 ILE A O 1
ATOM 1549 N N . SER A 1 202 ? -9.028 -30.317 -6.356 1.00 48.75 202 SER A N 1
ATOM 1550 C CA . SER A 1 202 ? -9.906 -31.196 -5.564 1.00 48.75 202 SER A CA 1
ATOM 1551 C C . SER A 1 202 ? -9.151 -32.323 -4.847 1.00 48.75 202 SER A C 1
ATOM 1553 O O . SER A 1 202 ? -9.494 -32.635 -3.711 1.00 48.75 202 SER A O 1
ATOM 1555 N N . ASP A 1 203 ? -8.050 -32.816 -5.422 1.00 52.88 203 ASP A N 1
ATOM 1556 C CA . ASP A 1 203 ? -7.169 -33.815 -4.797 1.00 52.88 203 ASP A CA 1
ATOM 1557 C C . ASP A 1 203 ? -6.373 -33.283 -3.584 1.00 52.88 203 ASP A C 1
ATOM 1559 O O . ASP A 1 203 ? -5.851 -34.063 -2.787 1.00 52.88 203 ASP A O 1
ATOM 1563 N N . MET A 1 204 ? -6.265 -31.960 -3.411 1.00 53.00 204 MET A N 1
ATOM 1564 C CA . MET A 1 204 ? -5.632 -31.332 -2.240 1.00 53.00 204 MET A CA 1
ATOM 1565 C C . MET A 1 204 ? -6.626 -31.006 -1.121 1.00 53.00 204 MET A C 1
ATOM 1567 O O . MET A 1 204 ? -6.207 -30.618 -0.027 1.00 53.00 204 MET A O 1
ATOM 1571 N N . VAL A 1 205 ? -7.931 -31.124 -1.372 1.00 55.66 205 VAL A N 1
ATOM 1572 C CA . VAL A 1 205 ? -8.975 -30.832 -0.388 1.00 55.66 205 VAL A CA 1
ATOM 1573 C C . VAL A 1 205 ? -9.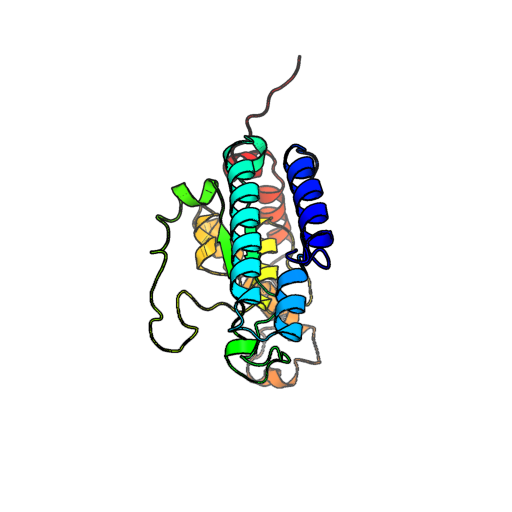396 -32.151 0.265 1.00 55.66 205 VAL A C 1
ATOM 1575 O O . VAL A 1 205 ? -9.987 -32.991 -0.409 1.00 55.66 205 VAL A O 1
ATOM 1578 N N . PRO A 1 206 ? -9.119 -32.367 1.568 1.00 57.12 206 PRO A N 1
ATOM 1579 C CA . PRO A 1 206 ? -9.492 -33.606 2.242 1.00 57.12 206 PRO A CA 1
ATOM 1580 C C . PRO A 1 206 ? -10.989 -33.900 2.100 1.00 57.12 206 PRO A C 1
ATOM 1582 O O . PRO A 1 206 ? -11.816 -32.984 2.201 1.00 57.12 206 PRO A O 1
ATOM 1585 N N . GLU A 1 207 ? -11.342 -35.175 1.918 1.00 52.97 207 GLU A N 1
ATOM 1586 C CA . GLU A 1 207 ? -12.740 -35.609 1.877 1.00 52.97 207 GLU A CA 1
ATOM 1587 C C . GLU A 1 207 ? -13.512 -35.055 3.090 1.00 52.97 207 GLU A C 1
ATOM 1589 O O . GLU A 1 207 ? -13.087 -35.178 4.239 1.00 52.97 207 GLU A O 1
ATOM 1594 N N . GLY A 1 208 ? -14.642 -34.389 2.830 1.00 56.28 208 GLY A N 1
ATOM 1595 C CA . GLY A 1 208 ? -15.487 -33.781 3.866 1.00 56.28 208 GLY A CA 1
ATOM 1596 C C . GLY A 1 208 ? -15.167 -32.325 4.236 1.00 56.28 208 GLY A C 1
ATOM 1597 O O . GLY A 1 208 ? -15.962 -31.709 4.949 1.00 56.28 208 GLY A O 1
ATOM 1598 N N . ALA A 1 209 ? -14.094 -31.714 3.717 1.00 58.50 209 ALA A N 1
ATOM 1599 C CA . ALA A 1 209 ? -13.749 -30.314 4.017 1.00 58.50 209 ALA A CA 1
ATOM 1600 C C . ALA A 1 209 ? -14.810 -29.292 3.553 1.00 58.50 209 ALA A C 1
ATOM 1602 O O . ALA A 1 209 ? -14.910 -28.206 4.125 1.00 58.50 209 ALA A O 1
ATOM 1603 N N . CYS A 1 210 ? -15.623 -29.656 2.557 1.00 61.03 210 CYS A N 1
ATOM 1604 C CA . CYS A 1 210 ? -16.719 -28.843 2.022 1.00 61.03 210 CYS A CA 1
ATOM 1605 C C . CYS A 1 210 ? -18.095 -29.140 2.644 1.00 61.03 210 CYS A C 1
ATOM 1607 O O . CYS A 1 210 ? -19.110 -28.650 2.152 1.00 61.03 210 CYS A O 1
ATOM 1609 N N . SER A 1 211 ? -18.156 -29.943 3.711 1.00 56.00 211 SER A N 1
ATOM 1610 C CA . SER A 1 211 ? -19.412 -30.225 4.412 1.00 56.00 211 SER A CA 1
ATOM 1611 C C . SER A 1 211 ? -19.933 -28.995 5.188 1.00 56.00 211 SER A C 1
ATOM 1613 O O . SER A 1 211 ? -19.134 -28.181 5.666 1.00 56.00 211 SER A O 1
ATOM 1615 N N . PRO A 1 212 ? -21.263 -28.842 5.363 1.00 51.41 212 PRO A N 1
ATOM 1616 C CA . PRO A 1 212 ? -21.866 -27.731 6.112 1.00 51.41 212 PRO A CA 1
ATOM 1617 C C . PRO A 1 212 ? -21.387 -27.629 7.565 1.00 51.41 212 PRO A C 1
ATOM 1619 O O . PRO A 1 212 ? -21.310 -26.533 8.105 1.00 51.41 212 PRO A O 1
ATOM 1622 N N . GLU A 1 213 ? -21.004 -28.752 8.177 1.00 46.62 213 GLU A N 1
ATOM 1623 C CA . GLU A 1 213 ? -20.420 -28.803 9.526 1.00 46.62 213 GLU A CA 1
ATOM 1624 C C . GLU A 1 213 ? -19.043 -28.121 9.593 1.00 46.62 213 GLU A C 1
ATOM 1626 O O . GLU A 1 213 ? -18.615 -27.655 10.649 1.00 46.62 213 GLU A O 1
ATOM 1631 N N . GLY A 1 214 ? -18.361 -28.005 8.449 1.00 42.56 214 GLY A N 1
ATOM 1632 C CA . GLY A 1 214 ? -17.132 -27.245 8.308 1.00 42.56 214 GLY A CA 1
ATOM 1633 C C . GLY A 1 214 ? -17.373 -25.739 8.265 1.00 42.56 214 GLY A C 1
ATOM 1634 O O . GLY A 1 214 ? -16.533 -24.992 8.776 1.00 42.56 214 GLY A O 1
ATOM 1635 N N . VAL A 1 215 ? -18.473 -25.262 7.672 1.00 43.84 215 VAL A N 1
ATOM 1636 C CA . VAL A 1 215 ? -18.788 -23.831 7.531 1.00 43.84 215 VAL A CA 1
ATOM 1637 C C . VAL A 1 215 ? -19.143 -23.266 8.907 1.00 43.84 215 VAL A C 1
ATOM 1639 O O . VAL A 1 215 ? -20.265 -23.382 9.386 1.00 43.84 215 VAL A O 1
ATOM 1642 N N . GLY A 1 216 ? -18.154 -22.658 9.571 1.00 41.97 216 GLY A N 1
ATOM 1643 C CA . GLY A 1 216 ? -18.396 -21.933 10.815 1.00 41.97 216 GLY A CA 1
ATOM 1644 C C . GLY A 1 216 ? -19.509 -20.890 10.623 1.00 41.97 216 GLY A C 1
ATOM 1645 O O . GLY A 1 216 ? -19.590 -20.296 9.546 1.00 41.97 216 GLY A O 1
ATOM 1646 N N . PRO A 1 217 ? -20.360 -20.671 11.638 1.00 38.56 217 PRO A N 1
ATOM 1647 C CA . PRO A 1 217 ? -21.620 -19.950 11.483 1.00 38.56 217 PRO A CA 1
ATOM 1648 C C . PRO A 1 217 ? -21.400 -18.511 10.996 1.00 38.56 217 PRO A C 1
ATOM 1650 O O . PRO A 1 217 ? -20.444 -17.853 11.413 1.00 38.56 217 PRO A O 1
ATOM 1653 N N . SER A 1 218 ? -22.302 -18.014 10.135 1.00 44.25 218 SER A N 1
ATOM 1654 C CA . SER A 1 218 ? -22.258 -16.644 9.585 1.00 44.25 218 SER A CA 1
ATOM 1655 C C . SER A 1 218 ? -22.205 -15.565 10.672 1.00 44.25 218 SER A C 1
ATOM 1657 O O . SER A 1 218 ? -21.594 -14.523 10.464 1.00 44.25 218 SER A O 1
ATOM 1659 N N . SER A 1 219 ? -22.718 -15.883 11.866 1.00 43.81 219 SER A N 1
ATOM 1660 C CA . SER A 1 219 ? -22.668 -15.064 13.082 1.00 43.81 219 SER A CA 1
ATOM 1661 C C . SER A 1 219 ? -21.254 -14.675 13.534 1.00 43.81 219 SER A C 1
ATOM 1663 O O . SER A 1 219 ? -21.089 -13.877 14.453 1.00 43.81 219 SER A O 1
ATOM 1665 N N . TYR A 1 220 ? -20.217 -15.287 12.957 1.00 46.19 220 TYR A N 1
ATOM 1666 C CA . TYR A 1 220 ? -18.830 -15.022 13.309 1.00 46.19 220 TYR A CA 1
ATOM 1667 C C . TYR A 1 220 ? -18.319 -13.691 12.744 1.00 46.19 220 TYR A C 1
ATOM 1669 O O . TYR A 1 220 ? -17.758 -12.880 13.483 1.00 46.19 220 TYR A O 1
ATOM 1677 N N . TRP A 1 221 ? -18.555 -13.460 11.448 1.00 45.34 221 TRP A N 1
ATOM 1678 C CA . TRP A 1 221 ? -18.277 -12.171 10.817 1.00 45.34 221 TRP A CA 1
ATOM 1679 C C . TRP A 1 221 ? -19.150 -11.090 11.428 1.00 45.34 221 TRP A C 1
ATOM 1681 O O . TRP A 1 221 ? -18.644 -10.014 11.691 1.00 45.34 221 TRP A O 1
ATOM 1691 N N . ASP A 1 222 ? -20.395 -11.407 11.782 1.00 46.47 222 ASP A N 1
ATOM 1692 C CA . ASP A 1 222 ? -21.275 -10.453 12.455 1.00 46.47 222 ASP A CA 1
ATOM 1693 C C . ASP A 1 222 ? -20.677 -9.946 13.779 1.00 46.47 222 ASP A C 1
ATOM 1695 O O . ASP A 1 222 ? -20.788 -8.763 14.064 1.00 46.47 222 ASP A O 1
ATOM 1699 N N . ASN A 1 223 ? -19.964 -10.782 14.547 1.00 48.97 223 ASN A N 1
ATOM 1700 C CA . ASN A 1 223 ? -19.301 -10.361 15.791 1.00 48.97 223 ASN A CA 1
ATOM 1701 C C . ASN A 1 223 ? -18.015 -9.547 15.565 1.00 48.97 223 ASN A C 1
ATOM 1703 O O . ASN A 1 223 ? -17.784 -8.574 16.281 1.00 48.97 223 ASN A O 1
ATOM 1707 N N . LEU A 1 224 ? -17.159 -9.933 14.608 1.00 49.56 224 LEU A N 1
ATOM 1708 C CA . LEU A 1 224 ? -15.958 -9.151 14.273 1.00 49.56 224 LEU A CA 1
ATOM 1709 C C . LEU A 1 224 ? -16.324 -7.837 13.592 1.00 49.56 224 LEU A C 1
ATOM 1711 O O . LEU A 1 224 ? -15.747 -6.814 13.929 1.00 49.56 224 LEU A O 1
ATOM 1715 N N . SER A 1 225 ? -17.298 -7.853 12.686 1.00 50.44 225 SER A N 1
ATOM 1716 C CA . SER A 1 225 ? -17.856 -6.659 12.066 1.00 50.44 225 SER A CA 1
ATOM 1717 C C . SER A 1 225 ? -18.593 -5.810 13.087 1.00 50.44 225 SER A C 1
ATOM 1719 O O . SER A 1 225 ? -18.435 -4.607 13.043 1.00 50.44 225 SER A O 1
ATOM 1721 N N . GLN A 1 226 ? -19.323 -6.365 14.060 1.00 49.81 226 GLN A N 1
ATOM 1722 C CA . GLN A 1 226 ? -19.896 -5.557 15.145 1.00 49.81 226 GLN A CA 1
ATOM 1723 C C . GLN A 1 226 ? -18.824 -4.936 16.031 1.00 49.81 226 GLN A C 1
ATOM 1725 O O . GLN A 1 226 ? -18.959 -3.766 16.345 1.00 49.81 226 GLN A O 1
ATOM 1730 N N . LYS A 1 227 ? -17.748 -5.654 16.385 1.00 51.81 227 LYS A N 1
ATOM 1731 C CA . LYS A 1 227 ? -16.600 -5.042 17.069 1.00 51.81 227 LYS A CA 1
ATOM 1732 C C . LYS A 1 227 ? -15.964 -3.963 16.192 1.00 51.81 227 LYS A C 1
ATOM 1734 O O . LYS A 1 227 ? -15.822 -2.840 16.627 1.00 51.81 227 LYS A O 1
ATOM 1739 N N . ALA A 1 228 ? -15.653 -4.250 14.936 1.00 47.44 228 ALA A N 1
ATOM 1740 C CA . ALA A 1 228 ? -15.043 -3.295 14.015 1.00 47.44 228 ALA A CA 1
ATOM 1741 C C . ALA A 1 228 ? -15.979 -2.173 13.539 1.00 47.44 228 ALA A C 1
ATOM 1743 O O . ALA A 1 228 ? -15.504 -1.223 12.946 1.00 47.44 228 ALA A O 1
ATOM 1744 N N . LEU A 1 229 ? -17.291 -2.263 13.751 1.00 40.56 229 LEU A N 1
ATOM 1745 C CA . LEU A 1 229 ? -18.265 -1.195 13.496 1.00 40.56 229 LEU A CA 1
ATOM 1746 C C . LEU A 1 229 ? -18.675 -0.488 14.790 1.00 40.56 229 LEU A C 1
ATOM 1748 O O . LEU A 1 229 ? -19.280 0.586 14.725 1.00 40.56 229 LEU A O 1
ATOM 1752 N N . ASP A 1 230 ? -18.372 -1.072 15.952 1.00 42.03 230 ASP A N 1
ATOM 1753 C CA . ASP A 1 230 ? -18.517 -0.409 17.234 1.00 42.03 230 ASP A CA 1
ATOM 1754 C C . ASP A 1 230 ? -17.568 0.780 17.214 1.00 42.03 230 ASP A C 1
ATOM 1756 O O . ASP A 1 230 ? -16.343 0.643 17.195 1.00 42.03 230 ASP A O 1
ATOM 1760 N N . LYS A 1 231 ? -18.157 1.973 17.137 1.00 39.00 231 LYS A N 1
ATOM 1761 C CA . LYS A 1 231 ? -17.413 3.222 17.026 1.00 39.00 231 LYS A CA 1
ATOM 1762 C C . LYS A 1 231 ? -16.460 3.405 18.197 1.00 39.00 231 LYS A C 1
ATOM 1764 O O . LYS A 1 231 ? -15.457 4.073 18.003 1.00 39.00 231 LYS A O 1
ATOM 1769 N N . ASP A 1 232 ? -16.736 2.792 19.349 1.00 38.44 232 ASP A N 1
ATOM 1770 C CA . ASP A 1 232 ? -15.854 2.820 20.513 1.00 38.44 232 ASP A CA 1
ATOM 1771 C C . ASP A 1 232 ? -14.669 1.842 20.370 1.00 38.44 232 ASP A C 1
ATOM 1773 O O . ASP A 1 232 ? -13.567 2.152 20.806 1.00 38.44 232 ASP A O 1
ATOM 1777 N N . PHE A 1 233 ? -14.835 0.707 19.683 1.00 37.97 233 PHE A N 1
ATOM 1778 C CA . PHE A 1 233 ? -13.740 -0.223 19.368 1.00 37.97 233 PHE A CA 1
ATOM 1779 C C . PHE A 1 233 ? -12.900 0.256 18.179 1.00 37.97 233 PHE A C 1
ATOM 1781 O O . PHE A 1 233 ? -11.675 0.169 18.229 1.00 37.97 233 PHE A O 1
ATOM 1788 N N . LEU A 1 234 ? -13.526 0.840 17.147 1.00 37.56 234 LEU A N 1
ATOM 1789 C CA . LEU A 1 234 ? -12.812 1.651 16.163 1.00 37.56 234 LEU A CA 1
ATOM 1790 C C . LEU A 1 234 ? -12.106 2.807 16.861 1.00 37.56 234 LEU A C 1
ATOM 1792 O O . LEU A 1 234 ? -10.944 3.018 16.572 1.00 37.56 234 LEU A O 1
ATOM 1796 N N . ALA A 1 235 ? -12.731 3.487 17.827 1.00 37.28 235 ALA A N 1
ATOM 1797 C CA . ALA A 1 235 ? -12.077 4.541 18.599 1.00 37.28 235 ALA A CA 1
ATOM 1798 C C . ALA A 1 235 ? -10.937 4.028 19.503 1.00 37.28 235 ALA A C 1
ATOM 1800 O O . ALA A 1 235 ? -10.016 4.784 19.787 1.00 37.28 235 ALA A O 1
ATOM 1801 N N . ASP A 1 236 ? -10.938 2.766 19.940 1.00 36.03 236 ASP A N 1
ATOM 1802 C CA . ASP A 1 236 ? -9.854 2.167 20.738 1.00 36.03 236 ASP A CA 1
ATOM 1803 C C . ASP A 1 236 ? -8.712 1.584 19.878 1.00 36.03 236 ASP A C 1
ATOM 1805 O O . ASP A 1 236 ? -7.546 1.568 20.305 1.00 36.03 236 ASP A O 1
ATOM 1809 N N . LEU A 1 237 ? -9.019 1.139 18.652 1.00 39.56 237 LEU A N 1
ATOM 1810 C CA . LEU A 1 237 ? -8.039 0.829 17.601 1.00 39.56 237 LEU A CA 1
ATOM 1811 C C . LEU A 1 237 ? -7.443 2.123 17.015 1.00 39.56 237 LEU A C 1
ATOM 1813 O O . LEU A 1 237 ? -6.273 2.172 16.639 1.00 39.56 237 LEU A O 1
ATOM 1817 N N . PHE A 1 238 ? -8.237 3.193 17.011 1.00 37.56 238 PHE A N 1
ATOM 1818 C CA . PHE A 1 238 ? -7.987 4.473 16.370 1.00 37.56 238 PHE A CA 1
ATOM 1819 C C . PHE A 1 238 ? -8.494 5.616 17.268 1.00 37.56 238 PHE A C 1
ATOM 1821 O O . PHE A 1 238 ? -9.627 6.052 17.128 1.00 37.56 238 PHE A O 1
ATOM 1828 N N . GLN A 1 239 ? -7.666 6.102 18.204 1.00 32.91 239 GLN A N 1
ATOM 1829 C CA . GLN A 1 239 ? -8.056 7.073 19.249 1.00 32.91 239 GLN A CA 1
ATOM 1830 C C . GLN A 1 239 ? -8.831 8.306 18.747 1.00 32.91 239 GLN A C 1
ATOM 1832 O O . GLN A 1 239 ? -8.239 9.338 18.436 1.00 32.91 239 GLN A O 1
ATOM 1837 N N . VAL A 1 240 ? -10.165 8.247 18.797 1.00 31.33 240 VAL A N 1
ATOM 1838 C CA . VAL A 1 240 ? -11.063 9.394 18.603 1.00 31.33 240 VAL A CA 1
ATOM 1839 C C . VAL A 1 240 ? -11.895 9.588 19.870 1.00 31.33 240 VAL A C 1
ATOM 1841 O O . VAL A 1 240 ? -12.744 8.776 20.226 1.00 31.33 240 VAL A O 1
ATOM 1844 N N . LYS A 1 241 ? -11.656 10.696 20.580 1.00 29.52 241 LYS A N 1
ATOM 1845 C CA . LYS A 1 241 ? -12.470 11.108 21.732 1.00 29.52 241 LYS A CA 1
ATOM 1846 C C . LYS A 1 241 ? -13.832 11.618 21.257 1.00 29.52 241 LYS A C 1
ATOM 1848 O O . LYS A 1 241 ? -13.913 12.663 20.618 1.00 29.52 241 LYS A O 1
ATOM 1853 N N . SER A 1 242 ? -14.904 10.938 21.659 1.00 30.62 242 SER A N 1
ATOM 1854 C CA . SER A 1 242 ? -16.280 11.432 21.529 1.00 30.62 242 SER A CA 1
ATOM 1855 C C . SER A 1 242 ? -16.472 12.725 22.346 1.00 30.62 242 SER A C 1
ATOM 1857 O O . SER A 1 242 ? -16.401 12.701 23.579 1.00 30.62 242 SER A O 1
ATOM 1859 N N . TYR A 1 243 ? -16.782 13.842 21.681 1.00 31.66 243 TYR A N 1
ATOM 1860 C CA . TYR A 1 243 ? -17.404 15.010 22.312 1.00 31.66 243 TYR A CA 1
ATOM 1861 C C . TYR A 1 243 ? -18.928 14.906 22.170 1.00 31.66 243 TYR A C 1
ATOM 1863 O O . TYR A 1 243 ? -19.470 14.991 21.072 1.00 31.66 243 TYR A O 1
ATOM 1871 N N . ARG A 1 244 ? -19.637 14.756 23.297 1.00 30.06 244 ARG A N 1
ATOM 1872 C CA . ARG A 1 244 ? -21.085 15.011 23.369 1.00 30.06 244 ARG A CA 1
ATOM 1873 C C . ARG A 1 244 ? -21.321 16.522 23.383 1.00 30.06 244 ARG A C 1
ATOM 1875 O O . ARG A 1 244 ? -20.871 17.191 24.313 1.00 30.06 244 ARG A O 1
ATOM 1882 N N . SER A 1 245 ? -22.066 17.048 22.412 1.00 31.75 245 SER A N 1
ATOM 1883 C CA . SER A 1 245 ? -22.684 18.372 22.525 1.00 31.75 245 SER A CA 1
ATOM 1884 C C . SER A 1 245 ? -23.848 18.322 23.520 1.00 31.75 245 SER A C 1
ATOM 1886 O O . SER A 1 245 ? -24.664 17.396 23.482 1.00 31.75 245 SER A O 1
ATOM 1888 N N . LYS A 1 246 ? -23.919 19.318 24.406 1.00 36.03 246 LYS A N 1
ATOM 1889 C CA . LYS A 1 246 ? -25.193 19.797 24.954 1.00 36.03 246 LYS A CA 1
ATOM 1890 C C . LYS A 1 246 ? -25.812 20.777 23.970 1.00 36.03 246 LYS A C 1
ATOM 1892 O O . LYS A 1 246 ? -25.015 21.461 23.291 1.00 36.03 246 LYS A O 1
#

Foldseek 3Di:
DDDDPPDQCPPVVVLLVVLLVCLLDLPDPDDDGDRCVLLVCCQVAFCPDPSNVVVVVVVVVSVVSNQVSLVVDQSNQLDKDKDKDPFFAGRNSDEDPPDPRGHLIDIDIDHNLCVVQDVDDDPPADAPDDPRRGDDDAHPLLVQLQVCLLLLHQRPLPRQHAHDLSSLSLDVDPVSSVLSRVSRVLSNLCSCLPDCVVVVCVVVQPPPCNPPVNNDDPCSSVVSNCCSVVVVNVCVSRPDDDDDDD

Organism: NCBI:txid1226010